Protein 5VJW (pdb70)

GO terms:
  GO:0004725 protein tyrosine phosphatase activity (F, EXP)
  GO:0004725 protein tyrosine phosphatase activity (F, IDA)
  GO:0035335 peptidyl-tyrosine dephosphorylation (P, IDA)
  GO:0005829 cytosol (C, IDA)

Organism: Arabidopsis thaliana (NCBI:txid3702)

Foldseek 3Di:
DFAKEKEWFAQAQVLLLVVLLVVQVPQVDDPVNVLQHEYEYFEHLHALYQASVNSLVVLLCCCVVRVNYHYAAAYALLLVLVLQLLVLADAAPVPDALQLLCVVVVVCCPQQQFADDPPSNRGHLSVRQLLGQGPDVACRGPRNRQSVCVNLPHGRSDPCVNVSQDPSSSVVSNRHAQKDKAQWGWAADPVGIDIAIEIRHAQADAEPDDPVVLVVCRRVVRSSHNRNCSRANEPRGQDHYDPAPPLRYQYEHEQHCDADDDRSDGYQHVPNSPPPTWTWMAMPHHRDIGTSPDDGHD

Sequence (298 aa):
KPRTVICVGDIHGYISKLNNLWLNLQSAIDPSDFSSALVIFLGDYCDRGPETRKVIDFLISLPEKHPDQTHVFLAGNHDFAFSGFLGLLPRPSDGSDLKDTWKEYSKSEETEGWYTGEGFEDMHLQGRRWAGKIKAAYKGSIYDAGSTFESYGVPHGSSDLMKAVPESHKKFLTNMVWVHEEDDVCIETEEGLKHCKLIAVHAGLEKGNNVEEQLKLLRAKDTSISKIQHLSGRKNVWDIPQELDDKHTVVVSGHHGKLHIDGMRLIIDEGGGFPDKPVAAIVLPSKKIIRDTDNLSS

Nearest PDB structures (foldseek):
  5vjw-assembly1_A  TM=1.003E+00  e=2.954E-70  Arabidopsis thaliana
  2z72-assembly1_A  TM=5.536E-01  e=5.247E-07  Shewanella sp.
  2zbm-assembly1_A  TM=5.414E-01  e=4.926E-07  Shewanella sp.
  1v73-assembly1_A  TM=5.210E-01  e=5.247E-07  Shewanella sp.
  3ilv-assembly1_A  TM=3.713E-01  e=4.438E+00  Cytophaga hutchinsonii ATCC 33406

Solvent-accessible surface area: 13332 Å² total; per-residue (Å²): 198,56,98,10,2,0,0,1,2,4,1,2,0,21,35,72,25,1,56,66,1,10,108,12,0,72,34,40,13,68,106,85,26,8,48,50,0,2,0,0,0,0,1,3,0,0,0,60,0,76,51,0,89,108,0,1,68,20,0,54,30,0,60,132,109,30,104,104,15,60,33,14,27,0,1,0,13,11,1,5,0,0,4,3,1,15,59,48,20,70,179,8,109,104,66,39,74,12,106,78,4,47,173,133,71,58,205,33,67,130,87,14,24,12,12,92,32,135,41,51,104,77,6,0,0,7,0,5,41,0,2,0,134,38,129,155,147,129,93,29,0,50,15,15,0,5,14,0,0,124,22,7,68,18,98,31,12,26,39,86,0,43,186,28,4,39,135,52,1,37,136,13,4,72,94,6,55,6,11,34,75,43,132,89,7,9,1,87,40,192,156,34,98,63,116,5,100,1,9,0,0,0,0,0,1,39,113,67,82,71,10,69,102,7,10,102,48,1,111,76,50,35,1,40,49,12,76,4,48,8,1,15,2,132,184,61,0,64,65,15,2,148,90,23,95,81,104,108,1,0,1,0,0,0,12,22,25,128,50,57,66,96,29,7,10,0,0,0,2,41,3,10,3,97,92,124,79,29,3,1,0,0,13,0,22,56,50,118,34,1,72,13,87,37,151,68,103,134

Structure (mmCIF, N/CA/C/O backbone):
data_5VJW
#
_entry.id   5VJW
#
_cell.length_a   102.660
_cell.length_b   102.660
_cell.length_c   60.210
_cell.angle_alpha   90.000
_cell.angle_beta   90.000
_cell.angle_gamma   120.000
#
_symmetry.space_group_name_H-M   'P 61'
#
loop_
_entity.id
_entity.type
_entity.pdbx_description
1 polymer 'Rhizobiales-like phosphatase 2'
2 non-polymer 'ZINC ION'
3 non-polymer TUNGSTATE(VI)ION
4 water water
#
loop_
_atom_site.group_PDB
_atom_site.id
_atom_site.type_symbol
_atom_site.label_atom_id
_atom_site.label_alt_id
_atom_site.label_comp_id
_atom_site.label_asym_id
_atom_site.label_entity_id
_atom_site.label_seq_id
_atom_site.pdbx_PDB_ins_code
_atom_site.Cartn_x
_atom_site.Cartn_y
_atom_site.Cartn_z
_atom_site.occupancy
_atom_site.B_iso_or_equiv
_atom_site.auth_seq_id
_atom_site.auth_comp_id
_atom_site.auth_asym_id
_atom_site.auth_atom_id
_atom_site.pdbx_PDB_model_num
ATOM 1 N N . LYS A 1 4 ? -36.371 81.333 22.410 1.00 47.38 4 LYS A N 1
ATOM 2 C CA . LYS A 1 4 ? -36.081 79.870 22.463 1.00 46.04 4 LYS A CA 1
ATOM 3 C C . LYS A 1 4 ? -34.965 79.501 21.473 1.00 38.76 4 LYS A C 1
ATOM 4 O O . LYS A 1 4 ? -35.037 79.889 20.300 1.00 38.21 4 LYS A O 1
ATOM 10 N N . PRO A 1 5 ? -33.929 78.763 21.943 1.00 32.37 5 PRO A N 1
ATOM 11 C CA . PRO A 1 5 ? -32.818 78.349 21.073 1.00 28.96 5 PRO A CA 1
ATOM 12 C C . PRO A 1 5 ? -33.270 77.434 19.938 1.00 25.77 5 PRO A C 1
ATOM 13 O O . PRO A 1 5 ? -34.180 76.624 20.128 1.00 25.20 5 PRO A O 1
ATOM 17 N N . ARG A 1 6 ? -32.638 77.581 18.775 1.00 22.38 6 ARG A N 1
ATOM 18 C CA . ARG A 1 6 ? -32.925 76.747 17.608 1.00 21.20 6 ARG A CA 1
ATOM 19 C C . ARG A 1 6 ? -32.550 75.291 17.874 1.00 19.42 6 ARG A C 1
ATOM 20 O O . ARG A 1 6 ? -31.494 75.006 18.436 1.00 19.65 6 ARG A O 1
ATOM 28 N N . THR A 1 7 ? -33.431 74.382 17.475 1.00 18.06 7 THR A N 1
ATOM 29 C CA . THR A 1 7 ? -33.161 72.950 17.549 1.00 17.69 7 THR A CA 1
ATOM 30 C C . THR A 1 7 ? -32.172 72.573 16.441 1.00 15.81 7 THR A C 1
ATOM 31 O O . THR A 1 7 ? -32.356 72.952 15.282 1.00 15.36 7 THR A O 1
ATOM 35 N N . VAL A 1 8 ? -31.116 71.852 16.814 1.00 14.23 8 VAL A N 1
ATOM 36 C CA . VAL A 1 8 ? -30.156 71.313 15.839 1.00 14.41 8 VAL A CA 1
ATOM 37 C C . VAL A 1 8 ? -30.200 69.785 15.898 1.00 13.93 8 VAL A C 1
ATOM 38 O O . VAL A 1 8 ? -30.002 69.193 16.962 1.00 14.48 8 VAL A O 1
ATOM 42 N N . ILE A 1 9 ? -30.478 69.165 14.753 1.00 14.01 9 ILE A N 1
ATOM 43 C CA . ILE A 1 9 ? -30.538 67.704 14.633 1.00 13.37 9 ILE A CA 1
ATOM 44 C C . ILE A 1 9 ? -29.345 67.234 13.802 1.00 12.54 9 ILE A C 1
ATOM 45 O O . ILE A 1 9 ? -29.170 67.674 12.667 1.00 14.02 9 ILE A O 1
ATOM 50 N N . CYS A 1 10 ? -28.525 66.355 14.377 1.00 12.84 10 CYS A N 1
ATOM 51 C CA . CYS A 1 10 ? -27.401 65.758 13.659 1.00 12.25 10 CYS A CA 1
ATOM 52 C C . CYS A 1 10 ? -27.649 64.260 13.491 1.00 11.70 10 CYS A C 1
ATOM 53 O O . CYS A 1 10 ? -27.752 63.525 14.477 1.00 12.17 10 CYS A O 1
ATOM 56 N N . VAL A 1 11 ? -27.745 63.832 12.235 1.00 11.78 11 VAL A N 1
ATOM 57 C CA . VAL A 1 11 ? -28.147 62.461 11.882 1.00 11.81 11 VAL A CA 1
ATOM 58 C C . VAL A 1 11 ? -26.938 61.678 11.387 1.00 11.69 11 VAL A C 1
ATOM 59 O O . VAL A 1 11 ? -26.257 62.111 10.457 1.00 11.66 11 VAL A O 1
ATOM 63 N N . GLY A 1 12 ? -26.699 60.519 12.008 1.00 11.75 12 GLY A N 1
ATOM 64 C CA . GLY A 1 12 ? -25.580 59.636 11.653 1.00 12.31 12 GLY A CA 1
ATOM 65 C C . GLY A 1 12 ? -25.745 58.855 10.361 1.00 11.90 12 GLY A C 1
ATOM 66 O O . GLY A 1 12 ? -26.785 58.951 9.696 1.00 11.89 12 GLY A O 1
ATOM 67 N N . ASP A 1 13 ? -24.712 58.073 10.025 1.00 11.29 13 ASP A N 1
ATOM 68 C CA . ASP A 1 13 ? -24.612 57.330 8.755 1.00 11.46 13 ASP A CA 1
ATOM 69 C C . ASP A 1 13 ? -25.873 56.515 8.452 1.00 12.09 13 ASP A C 1
ATOM 70 O O . ASP A 1 13 ? -26.364 55.780 9.314 1.00 12.67 13 ASP A O 1
ATOM 75 N N . ILE A 1 14 ? -26.385 56.665 7.232 1.00 11.35 14 ILE A N 1
ATOM 76 C CA . ILE A 1 14 ? -27.646 56.027 6.812 1.00 11.76 14 ILE A CA 1
ATOM 77 C C . ILE A 1 14 ? -27.390 54.748 6.005 1.00 11.61 14 ILE A C 1
ATOM 78 O O . ILE A 1 14 ? -28.093 53.743 6.190 1.00 11.47 14 ILE A O 1
ATOM 83 N N . HIS A 1 15 ? -26.400 54.800 5.110 1.00 11.42 15 HIS A N 1
ATOM 84 C CA . HIS A 1 15 ? -25.943 53.629 4.344 1.00 10.99 15 HIS A CA 1
ATOM 85 C C . HIS A 1 15 ? -27.076 52.838 3.677 1.00 11.64 15 HIS A C 1
ATOM 86 O O . HIS A 1 15 ? -27.185 51.629 3.866 1.00 10.74 15 HIS A O 1
ATOM 93 N N . GLY A 1 16 ? -27.937 53.534 2.941 1.00 11.15 16 GLY A N 1
ATOM 94 C CA . GLY A 1 16 ? -29.004 52.885 2.173 1.00 12.36 16 GLY A CA 1
ATOM 95 C C . GLY A 1 16 ? -30.139 52.240 2.956 1.00 13.00 16 GLY A C 1
ATOM 96 O O . GLY A 1 16 ? -30.967 51.538 2.372 1.00 13.82 16 GLY A O 1
ATOM 97 N N . TYR A 1 17 ? -30.197 52.468 4.267 1.00 13.42 17 TYR A N 1
ATOM 98 C CA . TYR A 1 17 ? -31.280 51.899 5.076 1.00 13.39 17 TYR A CA 1
ATOM 99 C C . TYR A 1 17 ? -32.456 52.860 5.141 1.00 13.53 17 TYR A C 1
ATOM 100 O O . TYR A 1 17 ? -32.602 53.617 6.108 1.00 12.63 17 TYR A O 1
ATOM 109 N N . ILE A 1 18 ? -33.285 52.825 4.095 1.00 13.24 18 ILE A N 1
ATOM 110 C CA . ILE A 1 18 ? -34.466 53.700 3.987 1.00 13.90 18 ILE A CA 1
ATOM 111 C C . ILE A 1 18 ? -35.440 53.577 5.169 1.00 14.27 18 ILE A C 1
ATOM 112 O O . ILE A 1 18 ? -35.947 54.592 5.651 1.00 14.39 18 ILE A O 1
ATOM 117 N N . SER A 1 19 ? -35.672 52.346 5.635 1.00 15.27 19 SER A N 1
ATOM 118 C CA . SER A 1 19 ? -36.596 52.092 6.744 1.00 16.86 19 SER A CA 1
ATOM 119 C C . SER A 1 19 ? -36.083 52.710 8.048 1.00 15.69 19 SER A C 1
ATOM 120 O O . SER A 1 19 ? -36.864 53.276 8.814 1.00 14.51 19 SER A O 1
ATOM 123 N N . LYS A 1 20 ? -34.770 52.620 8.269 1.00 14.12 20 LYS A N 1
ATOM 124 C CA . LYS A 1 20 ? -34.116 53.256 9.418 1.00 14.15 20 LYS A CA 1
ATOM 125 C C . LYS A 1 20 ? -34.224 54.781 9.341 1.00 14.62 20 LYS A C 1
ATOM 126 O O . LYS A 1 20 ? -34.605 55.426 10.323 1.00 13.39 20 LYS A O 1
ATOM 132 N N . LEU A 1 21 ? -33.920 55.344 8.169 1.00 14.03 21 LEU A N 1
ATOM 133 C CA . LEU A 1 21 ? -34.045 56.784 7.939 1.00 13.44 21 LEU A CA 1
ATOM 134 C C . LEU A 1 21 ? -35.476 57.277 8.179 1.00 13.89 21 LEU A C 1
ATOM 135 O O . LEU A 1 21 ? -35.683 58.236 8.931 1.00 12.32 21 LEU A O 1
ATOM 140 N N . ASN A 1 22 ? -36.443 56.597 7.561 1.00 13.94 22 ASN A N 1
ATOM 141 C CA . ASN A 1 22 ? -37.854 56.973 7.669 1.00 16.52 22 ASN A CA 1
ATOM 142 C C . ASN A 1 22 ? -38.330 56.905 9.123 1.00 15.12 22 ASN A C 1
ATOM 143 O O . ASN A 1 22 ? -38.936 57.855 9.609 1.00 14.81 22 ASN A O 1
ATOM 148 N N . ASN A 1 23 ? -38.024 55.802 9.812 1.00 14.56 23 ASN A N 1
ATOM 149 C CA . ASN A 1 23 ? -38.441 55.621 11.209 1.0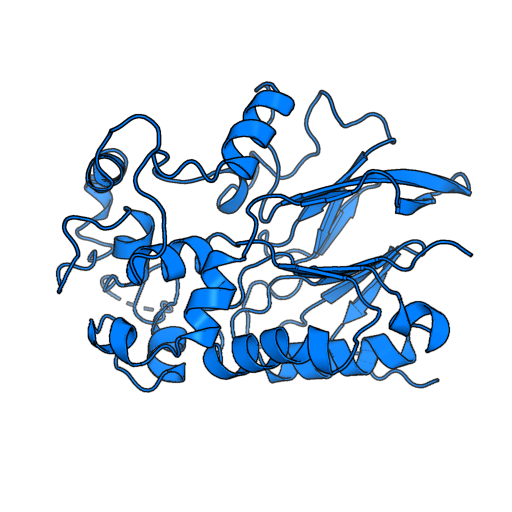0 15.14 23 ASN A CA 1
ATOM 150 C C . ASN A 1 23 ? -37.781 56.602 12.174 1.00 14.49 23 ASN A C 1
ATOM 151 O O . ASN A 1 23 ? -38.432 57.074 13.109 1.00 14.21 23 ASN A O 1
ATOM 156 N N . LEU A 1 24 ? -36.512 56.930 11.926 1.00 13.03 24 LEU A N 1
ATOM 157 C CA . LEU A 1 24 ? -35.828 57.978 12.692 1.00 13.20 24 LEU A CA 1
ATOM 158 C C . LEU A 1 24 ? -36.510 59.336 12.505 1.00 13.06 24 LEU A C 1
ATOM 159 O O . LEU A 1 24 ? -36.789 60.031 13.490 1.00 13.14 24 LEU A O 1
ATOM 164 N N . TRP A 1 25 ? -36.798 59.689 11.251 1.00 12.93 25 TRP A N 1
ATOM 165 C CA . TRP A 1 25 ? -37.474 60.953 10.926 1.00 13.37 25 TRP A CA 1
ATOM 166 C C . TRP A 1 25 ? -38.859 61.031 11.576 1.00 14.41 25 TRP A C 1
ATOM 167 O O . TRP A 1 25 ? -39.253 62.085 12.082 1.00 14.08 25 TRP A O 1
ATOM 178 N N . LEU A 1 26 ? -39.570 59.901 11.581 1.00 14.47 26 LEU A N 1
ATOM 179 C CA . LEU A 1 26 ? -40.870 59.789 12.249 1.00 14.58 26 LEU A CA 1
ATOM 180 C C . LEU A 1 26 ? -40.761 59.971 13.767 1.00 14.17 26 LEU A C 1
ATOM 181 O O . LEU A 1 26 ? -41.540 60.725 14.347 1.00 14.53 26 LEU A O 1
ATOM 186 N N . ASN A 1 27 ? -39.786 59.305 14.391 1.00 13.97 27 ASN A N 1
ATOM 187 C CA . ASN A 1 27 ? -39.553 59.424 15.840 1.00 14.89 27 ASN A CA 1
ATOM 188 C C . ASN A 1 27 ? -39.145 60.826 16.280 1.00 15.59 27 ASN A C 1
ATOM 189 O O . ASN A 1 27 ? -39.601 61.307 17.324 1.00 15.32 27 ASN A O 1
ATOM 194 N N . LEU A 1 28 ? -38.302 61.480 15.476 1.00 15.86 28 LEU A N 1
ATOM 195 C CA . LEU A 1 28 ? -37.849 62.854 15.747 1.00 16.74 28 LEU A CA 1
ATOM 196 C C . LEU A 1 28 ? -39.011 63.843 15.901 1.00 19.05 28 LEU A C 1
ATOM 197 O O . LEU A 1 28 ? -38.940 64.782 16.696 1.00 17.53 28 LEU A O 1
ATOM 202 N N . GLN A 1 29 ? -40.087 63.593 15.157 1.00 19.61 29 GLN A N 1
ATOM 203 C CA . GLN A 1 29 ? -41.289 64.427 15.182 1.00 21.24 29 GLN A CA 1
ATOM 204 C C . GLN A 1 29 ? -42.199 64.221 16.402 1.00 23.31 29 GLN A C 1
ATOM 205 O O . GLN A 1 29 ? -43.145 64.984 16.604 1.00 25.60 29 GLN A O 1
ATOM 211 N N . SER A 1 30 ? -41.912 63.197 17.204 1.00 22.19 30 SER A N 1
ATOM 212 C CA . SER A 1 30 ? -42.549 63.026 18.512 1.00 23.46 30 SER A CA 1
ATOM 213 C C . SER A 1 30 ? -41.635 63.451 19.667 1.00 24.19 30 SER A C 1
ATOM 214 O O . SER A 1 30 ? -42.116 63.775 20.754 1.00 26.95 30 SER A O 1
ATOM 217 N N . ALA A 1 31 ? -40.326 63.442 19.421 1.00 22.52 31 ALA A N 1
ATOM 218 C CA . ALA A 1 31 ? -39.326 63.874 20.404 1.00 22.99 31 ALA A CA 1
ATOM 219 C C . ALA A 1 31 ? -39.221 65.394 20.509 1.00 22.78 31 ALA A C 1
ATOM 220 O O . ALA A 1 31 ? -38.803 65.926 21.542 1.00 24.10 31 ALA A O 1
ATOM 222 N N . ILE A 1 32 ? -39.590 66.076 19.426 1.00 22.05 32 ILE A N 1
ATOM 223 C CA . ILE A 1 32 ? -39.419 67.523 19.278 1.00 22.80 32 ILE A CA 1
ATOM 224 C C . ILE A 1 32 ? -40.793 68.108 18.966 1.00 24.23 32 ILE A C 1
ATOM 225 O O . ILE A 1 32 ? -41.484 67.606 18.079 1.00 23.62 32 ILE A O 1
ATOM 230 N N . ASP A 1 33 ? -41.196 69.156 19.687 1.00 27.59 33 ASP A N 1
ATOM 231 C CA . ASP A 1 33 ? -42.499 69.784 19.421 1.00 29.94 33 ASP A CA 1
ATOM 232 C C . ASP A 1 33 ? -42.532 70.449 18.027 1.00 27.59 33 ASP A C 1
ATOM 233 O O . ASP A 1 33 ? -41.492 70.948 17.566 1.00 23.92 33 ASP A O 1
ATOM 238 N N . PRO A 1 34 ? -43.706 70.420 17.342 1.00 26.62 34 PRO A N 1
ATOM 239 C CA . PRO A 1 34 ? -43.823 70.841 15.932 1.00 25.83 34 PRO A CA 1
ATOM 240 C C . PRO A 1 34 ? -43.208 72.195 15.579 1.00 25.55 34 PRO A C 1
ATOM 241 O O . PRO A 1 34 ? -42.609 72.321 14.510 1.00 23.96 34 PRO A O 1
ATOM 245 N N . SER A 1 35 ? -43.354 73.177 16.471 1.00 26.25 35 SER A N 1
ATOM 246 C CA . SER A 1 35 ? -42.788 74.519 16.295 1.00 29.54 35 SER A CA 1
ATOM 247 C C . SER A 1 35 ? -41.258 74.489 16.214 1.00 27.93 35 SER A C 1
ATOM 248 O O . SER A 1 35 ? -40.665 75.128 15.337 1.00 30.64 35 SER A O 1
ATOM 251 N N . ASP A 1 36 ? -40.637 73.737 17.121 1.00 24.88 36 ASP A N 1
ATOM 252 C CA . ASP A 1 36 ? -39.185 73.576 17.148 1.00 25.10 36 ASP A CA 1
ATOM 253 C C . ASP A 1 36 ? -38.688 72.762 15.952 1.00 23.26 36 ASP A C 1
ATOM 254 O O . ASP A 1 36 ? -37.665 73.102 15.355 1.00 21.06 36 ASP A O 1
ATOM 259 N N . PHE A 1 37 ? -39.422 71.704 15.601 1.00 21.22 37 PHE A N 1
ATOM 260 C CA . PHE A 1 37 ? -39.066 70.853 14.463 1.00 20.35 37 PHE A CA 1
ATOM 261 C C . PHE A 1 37 ? -39.146 71.593 13.128 1.00 20.65 37 PHE A C 1
ATOM 262 O O . PHE A 1 37 ? -38.268 71.423 12.277 1.00 18.69 37 PHE A O 1
ATOM 270 N N . SER A 1 38 ? -40.189 72.412 12.964 1.00 20.88 38 SER A N 1
ATOM 271 C CA . SER A 1 38 ? -40.441 73.150 11.721 1.00 22.18 38 SER A CA 1
ATOM 272 C C . SER A 1 38 ? -39.275 74.037 11.289 1.00 19.63 38 SER A C 1
ATOM 273 O O . SER A 1 38 ? -39.017 74.170 10.099 1.00 19.78 38 SER A O 1
ATOM 276 N N . SER A 1 39 ? -38.573 74.626 12.258 1.00 19.96 39 SER A N 1
ATOM 277 C CA . SER A 1 39 ? -37.500 75.582 11.975 1.00 19.75 39 SER A CA 1
ATOM 278 C C . SER A 1 39 ? -36.096 75.052 12.302 1.00 18.30 39 SER A C 1
ATOM 279 O O . SER A 1 39 ? -35.129 75.820 12.325 1.00 19.00 39 SER A O 1
ATOM 282 N N . ALA A 1 40 ? -35.992 73.743 12.527 1.00 16.57 40 ALA A N 1
ATOM 283 C CA . ALA A 1 40 ? -34.737 73.109 12.940 1.00 15.68 40 ALA A CA 1
ATOM 284 C C . ALA A 1 40 ? -33.631 73.176 11.880 1.00 14.27 40 ALA A C 1
ATOM 285 O O . ALA A 1 40 ? -33.905 73.196 10.676 1.00 14.17 40 ALA A O 1
ATOM 287 N N . LEU A 1 41 ? -32.388 73.242 12.350 1.00 14.11 41 LEU A N 1
ATOM 288 C CA . LEU A 1 41 ? -31.216 73.016 11.506 1.00 13.48 41 LEU A CA 1
ATOM 289 C C . LEU A 1 41 ? -30.934 71.525 11.543 1.00 12.81 41 LEU A C 1
ATOM 290 O O . LEU A 1 41 ? -30.720 70.960 12.619 1.00 14.32 41 LEU A O 1
ATOM 295 N N . VAL A 1 42 ? -30.951 70.893 10.372 1.00 12.90 42 VAL A N 1
ATOM 296 C CA . VAL A 1 42 ? -30.794 69.440 10.269 1.00 13.39 42 VAL A CA 1
ATOM 297 C C . VAL A 1 42 ? -29.512 69.144 9.490 1.00 12.78 42 VAL A C 1
ATOM 298 O O . VAL A 1 42 ? -29.392 69.500 8.312 1.00 12.35 42 VAL A O 1
ATOM 302 N N . ILE A 1 43 ? -28.554 68.520 10.171 1.00 11.95 43 ILE A N 1
ATOM 303 C CA . ILE A 1 43 ? -27.253 68.194 9.581 1.00 11.56 43 ILE A CA 1
ATOM 304 C C . ILE A 1 43 ? -27.125 66.682 9.440 1.00 11.36 43 ILE A C 1
ATOM 305 O O . ILE A 1 43 ? -27.013 65.964 10.440 1.00 12.46 43 ILE A O 1
ATOM 310 N N . PHE A 1 44 ? -27.139 66.213 8.196 1.00 10.77 44 PHE A N 1
ATOM 311 C CA . PHE A 1 44 ? -26.846 64.815 7.897 1.00 11.41 44 PHE A CA 1
ATOM 312 C C . PHE A 1 44 ? -25.340 64.657 7.794 1.00 10.71 44 PHE A C 1
ATOM 313 O O . PHE A 1 44 ? -24.674 65.435 7.112 1.00 11.54 44 PHE A O 1
ATOM 321 N N . LEU A 1 45 ? -24.812 63.664 8.507 1.00 10.38 45 LEU A N 1
ATOM 322 C CA . LEU A 1 45 ? -23.370 63.549 8.718 1.00 10.31 45 LEU A CA 1
ATOM 323 C C . LEU A 1 45 ? -22.626 62.716 7.669 1.00 10.13 45 LEU A C 1
ATOM 324 O O . LEU A 1 45 ? -21.426 62.478 7.810 1.00 11.92 45 LEU A O 1
ATOM 329 N N . GLY A 1 46 ? -23.333 62.304 6.616 1.00 10.43 46 GLY A N 1
ATOM 330 C CA . GLY A 1 46 ? -22.716 61.608 5.487 1.00 10.68 46 GLY A CA 1
ATOM 331 C C . GLY A 1 46 ? -22.925 60.108 5.488 1.00 10.90 46 GLY A C 1
ATOM 332 O O . GLY A 1 46 ? -23.531 59.554 6.420 1.00 11.82 46 GLY A O 1
ATOM 333 N N . ASP A 1 47 ? -22.396 59.465 4.442 1.00 10.07 47 ASP A N 1
ATOM 334 C CA . ASP A 1 47 ? -22.517 58.021 4.184 1.00 10.38 47 ASP A CA 1
ATOM 335 C C . ASP A 1 47 ? -23.978 57.606 3.969 1.00 11.20 47 ASP A C 1
ATOM 336 O O . ASP A 1 47 ? -24.568 56.867 4.771 1.00 11.33 47 ASP A O 1
ATOM 341 N N . TYR A 1 48 ? -24.543 58.105 2.873 1.00 10.97 48 TYR A N 1
ATOM 342 C CA . TYR A 1 48 ? -25.935 57.830 2.497 1.00 11.08 48 TYR A CA 1
ATOM 343 C C . TYR A 1 48 ? -26.063 56.551 1.692 1.00 11.26 48 TYR A C 1
ATOM 344 O O . TYR A 1 48 ? -27.146 55.957 1.632 1.00 11.56 48 TYR A O 1
ATOM 353 N N . CYS A 1 49 ? -24.951 56.144 1.081 1.00 11.60 49 CYS A N 1
ATOM 354 C CA . CYS A 1 49 ? -24.917 55.015 0.154 1.00 11.83 49 CYS A CA 1
ATOM 355 C C . CYS A 1 49 ? -24.150 53.819 0.721 1.00 12.17 49 CYS A C 1
ATOM 356 O O . CYS A 1 49 ? -23.468 53.939 1.743 1.00 11.68 49 CYS A O 1
ATOM 359 N N . ASP A 1 50 ? -24.278 52.675 0.038 1.00 11.74 50 ASP A N 1
ATOM 360 C CA . ASP A 1 50 ? -23.508 51.438 0.291 1.00 12.11 50 ASP A CA 1
ATOM 361 C C . ASP A 1 50 ? -23.973 50.646 1.510 1.00 13.20 50 ASP A C 1
ATOM 362 O O . ASP A 1 50 ? -24.564 51.203 2.438 1.00 12.03 50 ASP A O 1
ATOM 367 N N . ARG A 1 51 ? -23.679 49.346 1.481 1.00 13.15 51 ARG A N 1
ATOM 368 C CA . ARG A 1 51 ? -23.921 48.391 2.576 1.00 14.71 51 ARG A CA 1
ATOM 369 C C . ARG A 1 51 ? -25.400 48.028 2.698 1.00 15.40 51 ARG A C 1
ATOM 370 O O . ARG A 1 51 ? -25.755 46.860 2.519 1.00 16.12 51 ARG A O 1
ATOM 378 N N . GLY A 1 52 ? -26.245 49.021 2.985 1.00 14.75 52 GLY A N 1
ATOM 379 C CA . GLY A 1 52 ? -27.700 48.838 3.015 1.00 15.12 52 GLY A CA 1
ATOM 380 C C . GLY A 1 52 ? -28.326 48.765 1.633 1.00 14.90 52 GLY A C 1
ATOM 381 O O . GLY A 1 52 ? -27.685 49.131 0.653 1.00 16.75 52 GLY A O 1
ATOM 382 N N . PRO A 1 53 ? -29.595 48.315 1.549 1.00 15.98 53 PRO A N 1
ATOM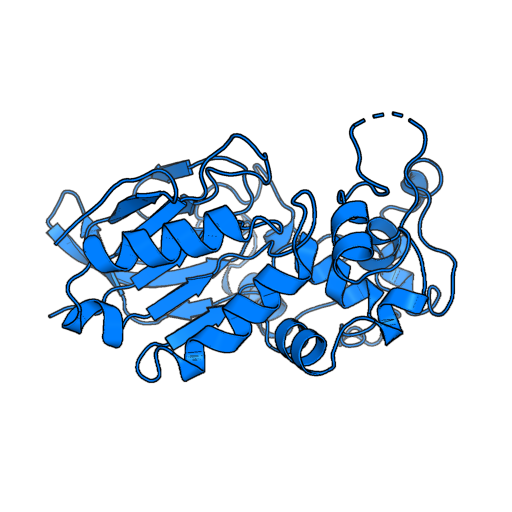 383 C CA . PRO A 1 53 ? -30.176 47.914 0.259 1.00 15.78 53 PRO A CA 1
ATOM 384 C C . PRO A 1 53 ? -30.819 49.001 -0.611 1.00 14.84 53 PRO A C 1
ATOM 385 O O . PRO A 1 53 ? -31.088 48.743 -1.787 1.00 15.16 53 PRO A O 1
ATOM 389 N N . GLU A 1 54 ? -31.092 50.180 -0.054 1.00 14.94 54 GLU A N 1
ATOM 390 C CA . GLU A 1 54 ? -31.947 51.146 -0.751 1.00 14.22 54 GLU A CA 1
ATOM 391 C C . GLU A 1 54 ? -31.389 52.572 -0.844 1.00 14.41 54 GLU A C 1
ATOM 392 O O . GLU A 1 54 ? -32.064 53.536 -0.463 1.00 13.53 54 GLU A O 1
ATOM 398 N N . THR A 1 55 ? -30.174 52.703 -1.378 1.00 13.77 55 THR A N 1
ATOM 399 C CA . THR A 1 55 ? -29.548 54.018 -1.588 1.00 12.97 55 THR A CA 1
ATOM 400 C C . THR A 1 55 ? -30.414 54.981 -2.412 1.00 12.77 55 THR A C 1
ATOM 401 O O . THR A 1 55 ? -30.600 56.136 -2.013 1.00 11.87 55 THR A O 1
ATOM 405 N N . ARG A 1 56 ? -30.954 54.498 -3.534 1.00 12.64 56 ARG A N 1
ATOM 406 C CA . ARG A 1 56 ? -31.824 55.319 -4.388 1.00 13.71 56 ARG A CA 1
ATOM 407 C C . ARG A 1 56 ? -32.978 55.945 -3.588 1.00 13.20 56 ARG A C 1
ATOM 408 O O . ARG A 1 56 ? -33.230 57.146 -3.701 1.00 12.92 56 ARG A O 1
ATOM 416 N N . LYS A 1 57 ? -33.650 55.128 -2.773 1.00 13.20 57 LYS A N 1
ATOM 417 C CA . LYS A 1 57 ? -34.764 55.587 -1.930 1.00 12.96 57 LYS A CA 1
ATOM 418 C C . LYS A 1 57 ? -34.316 56.571 -0.852 1.00 12.93 57 LYS A C 1
ATOM 419 O O . LYS A 1 57 ? -35.032 57.537 -0.556 1.00 12.10 57 LYS A O 1
ATOM 425 N N . VAL A 1 58 ? -33.139 56.322 -0.276 1.00 11.93 58 VAL A N 1
ATOM 426 C CA . VAL A 1 58 ? -32.536 57.227 0.714 1.00 11.75 58 VAL A CA 1
ATOM 427 C C . VAL A 1 58 ? -32.328 58.622 0.117 1.00 11.90 58 VAL A C 1
ATOM 428 O O . VAL A 1 58 ? -32.771 59.616 0.699 1.00 12.65 58 VAL A O 1
ATOM 432 N N . ILE A 1 59 ? -31.686 58.685 -1.050 1.00 12.21 59 ILE A N 1
ATOM 433 C CA . ILE A 1 59 ? -31.427 59.965 -1.719 1.00 13.89 59 ILE A CA 1
ATOM 434 C C . ILE A 1 59 ? -32.739 60.649 -2.141 1.00 13.52 59 ILE A C 1
ATOM 435 O O . ILE A 1 59 ? -32.898 61.858 -1.929 1.00 15.31 59 ILE A O 1
ATOM 440 N N . ASP A 1 60 ? -33.692 59.874 -2.666 1.00 13.99 60 ASP A N 1
ATOM 441 C CA . ASP A 1 60 ? -35.053 60.386 -2.912 1.00 15.39 60 ASP A CA 1
ATOM 442 C C . ASP A 1 60 ? -35.656 61.052 -1.666 1.00 14.97 60 ASP A C 1
ATOM 443 O O . ASP A 1 60 ? -36.162 62.173 -1.747 1.00 14.23 60 ASP A O 1
ATOM 448 N N . PHE A 1 61 ? -35.564 60.368 -0.523 1.00 15.22 61 PHE A N 1
ATOM 449 C CA . PHE A 1 61 ? -36.071 60.882 0.756 1.00 14.90 61 PHE A CA 1
ATOM 450 C C . PHE A 1 61 ? -35.389 62.192 1.171 1.00 14.61 61 PHE A C 1
ATOM 451 O O . PHE A 1 61 ? -36.058 63.137 1.595 1.00 13.46 61 PHE A O 1
ATOM 459 N N . LEU A 1 62 ? -34.066 62.236 1.045 1.00 14.16 62 LEU A N 1
ATOM 460 C CA . LEU A 1 62 ? -33.287 63.419 1.423 1.00 13.61 62 LEU A CA 1
ATOM 461 C C . LEU A 1 62 ? -33.607 64.610 0.515 1.00 13.76 62 LEU A C 1
ATOM 462 O O . LEU A 1 62 ? -33.749 65.735 0.997 1.00 12.88 62 LEU A O 1
ATOM 467 N N . ILE A 1 63 ? -33.775 64.339 -0.782 1.00 13.94 63 ILE A N 1
ATOM 468 C CA . ILE A 1 63 ? -34.204 65.354 -1.765 1.00 15.75 63 ILE A CA 1
ATOM 469 C C . ILE A 1 63 ? -35.588 65.946 -1.418 1.00 17.49 63 ILE A C 1
ATOM 470 O O . ILE A 1 63 ? -35.833 67.137 -1.650 1.00 17.89 63 ILE A O 1
ATOM 475 N N . SER A 1 64 ? -36.461 65.120 -0.836 1.00 16.50 64 SER A N 1
ATOM 476 C CA . SER A 1 64 ? -37.840 65.513 -0.520 1.00 17.09 64 SER A CA 1
ATOM 477 C C . SER A 1 64 ? -37.970 66.462 0.674 1.00 17.73 64 SER A C 1
ATOM 478 O O . SER A 1 64 ? -38.983 67.164 0.797 1.00 17.17 64 SER A O 1
ATOM 481 N N . LEU A 1 65 ? -36.958 66.475 1.546 1.00 16.98 65 LEU A N 1
ATOM 482 C CA . LEU A 1 65 ? -37.036 67.199 2.827 1.00 17.50 65 LEU A CA 1
ATOM 483 C C . LEU A 1 65 ? -37.214 68.723 2.744 1.00 19.07 65 LEU A C 1
ATOM 484 O O . LEU A 1 65 ? -38.002 69.264 3.527 1.00 20.06 65 LEU A O 1
ATOM 489 N N . PRO A 1 66 ? -36.500 69.421 1.816 1.00 21.64 66 PRO A N 1
ATOM 490 C CA . PRO A 1 66 ? -36.767 70.865 1.659 1.00 24.08 66 PRO A CA 1
ATOM 491 C C . PRO A 1 66 ? -38.220 71.212 1.311 1.00 25.72 66 PRO A C 1
ATOM 492 O O . PRO A 1 66 ? -38.730 72.223 1.792 1.00 27.80 66 PRO A O 1
ATOM 496 N N . GLU A 1 67 ? -38.870 70.372 0.501 1.00 26.43 67 GLU A N 1
ATOM 497 C CA . GLU A 1 67 ? -40.284 70.538 0.141 1.00 28.50 67 GLU A CA 1
ATOM 498 C C . GLU A 1 67 ? -41.224 70.237 1.313 1.00 27.06 67 GLU A C 1
ATOM 499 O O . GLU A 1 67 ? -42.159 71.001 1.572 1.00 26.84 67 GLU A O 1
ATOM 505 N N . LYS A 1 68 ? -40.968 69.128 2.011 1.00 23.00 68 LYS A N 1
ATOM 506 C CA . LYS A 1 68 ? -41.784 68.696 3.153 1.00 20.95 68 LYS A CA 1
ATOM 507 C C . LYS A 1 68 ? -41.676 69.651 4.337 1.00 20.17 68 LYS A C 1
ATOM 508 O O . LYS A 1 68 ? -42.661 69.889 5.046 1.00 18.95 68 LYS A O 1
ATOM 514 N N . HIS A 1 69 ? -40.473 70.180 4.551 1.00 19.17 69 HIS A N 1
ATOM 515 C CA . HIS A 1 69 ? -40.192 71.035 5.699 1.00 18.63 69 HIS A CA 1
ATOM 516 C C . HIS A 1 69 ? -39.492 72.320 5.242 1.00 20.48 69 HIS A C 1
ATOM 517 O O . HIS A 1 69 ? -38.278 72.463 5.416 1.00 20.93 69 HIS A O 1
ATOM 524 N N . PRO A 1 70 ? -40.265 73.270 4.662 1.00 21.16 70 PRO A N 1
ATOM 525 C CA . PRO A 1 70 ? -39.693 74.446 3.985 1.00 22.60 70 PRO A CA 1
ATOM 526 C C . PRO A 1 70 ? -38.959 75.432 4.894 1.00 22.36 70 PRO A C 1
ATOM 527 O O . PRO A 1 70 ? -38.178 76.248 4.397 1.00 26.05 70 PRO A O 1
ATOM 531 N N . ASP A 1 71 ? -39.198 75.350 6.203 1.00 21.18 71 ASP A N 1
ATOM 532 C CA . ASP A 1 71 ? -38.594 76.277 7.162 1.00 21.25 71 ASP A CA 1
ATOM 533 C C . ASP A 1 71 ? -37.377 75.699 7.896 1.00 20.03 71 ASP A C 1
ATOM 534 O O . ASP A 1 71 ? -36.732 76.392 8.688 1.00 19.47 71 ASP A O 1
ATOM 539 N N . GLN A 1 72 ? -37.075 74.427 7.630 1.00 17.71 72 GLN A N 1
ATOM 540 C CA . GLN A 1 72 ? -35.842 73.801 8.109 1.00 17.18 72 GLN A CA 1
ATOM 541 C C . GLN A 1 72 ? -34.660 74.219 7.237 1.00 17.39 72 GLN A C 1
ATOM 542 O O . GLN A 1 72 ? -34.839 74.572 6.067 1.00 17.62 72 GLN A O 1
ATOM 548 N N . THR A 1 73 ? -33.462 74.197 7.818 1.00 16.74 73 THR A N 1
ATOM 549 C CA . THR A 1 73 ? -32.223 74.290 7.047 1.00 16.45 73 THR A CA 1
ATOM 550 C C . THR A 1 73 ? -31.645 72.878 6.980 1.00 17.35 73 THR A C 1
ATOM 551 O O . THR A 1 73 ? -31.474 72.227 8.017 1.00 17.64 73 THR A O 1
ATOM 555 N N . HIS A 1 74 ? -31.374 72.409 5.762 1.00 15.83 74 HIS A N 1
ATOM 556 C CA . HIS A 1 74 ? -30.808 71.078 5.554 1.00 15.50 74 HIS A CA 1
ATOM 557 C C . HIS A 1 74 ? -29.378 71.170 5.061 1.00 14.80 74 HIS A C 1
ATOM 558 O O . HIS A 1 74 ? -29.083 71.859 4.079 1.00 15.54 74 HIS A O 1
ATOM 565 N N . VAL A 1 75 ? -28.495 70.472 5.766 1.00 12.69 75 VAL A N 1
ATOM 566 C CA . VAL A 1 75 ? -27.085 70.390 5.409 1.00 12.66 75 VAL A CA 1
ATOM 567 C C . VAL A 1 75 ? -26.774 68.915 5.170 1.00 12.02 75 VAL A C 1
ATOM 568 O O . VAL A 1 75 ? -27.109 68.065 6.004 1.00 12.62 75 VAL A O 1
ATOM 572 N N . PHE A 1 76 ? -26.153 68.622 4.030 1.00 12.07 76 PHE A N 1
ATOM 573 C CA . PHE A 1 76 ? -25.743 67.255 3.702 1.00 12.25 76 PHE A CA 1
ATOM 574 C C . PHE A 1 76 ? -24.226 67.158 3.598 1.00 12.51 76 PHE A C 1
ATOM 575 O O . PHE A 1 76 ? -23.630 67.618 2.623 1.00 12.78 76 PHE A O 1
ATOM 583 N N . LEU A 1 77 ? -23.598 66.580 4.622 1.00 12.28 77 LEU A N 1
ATOM 584 C CA . LEU A 1 77 ? -22.167 66.315 4.556 1.00 11.50 77 LEU A CA 1
ATOM 585 C C . LEU A 1 77 ? -21.877 65.205 3.567 1.00 11.61 77 LEU A C 1
ATOM 586 O O . LEU A 1 77 ? -22.670 64.275 3.416 1.00 12.35 77 LEU A O 1
ATOM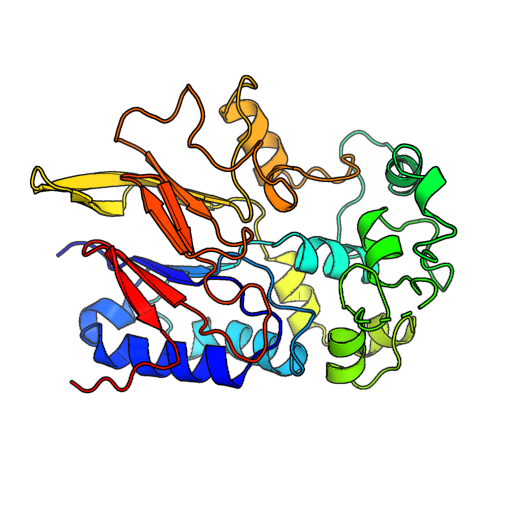 591 N N . ALA A 1 78 ? -20.744 65.320 2.881 1.00 12.08 78 ALA A N 1
ATOM 592 C CA . ALA A 1 78 ? -20.208 64.202 2.126 1.00 11.39 78 ALA A CA 1
ATOM 593 C C . ALA A 1 78 ? -19.508 63.274 3.108 1.00 11.52 78 ALA A C 1
ATOM 594 O O . ALA A 1 78 ? -18.633 63.702 3.865 1.00 11.81 78 ALA A O 1
ATOM 596 N N . GLY A 1 79 ? -19.921 62.011 3.117 1.00 10.90 79 GLY A N 1
ATOM 597 C CA . GLY A 1 79 ? -19.153 60.970 3.794 1.00 11.53 79 GLY A CA 1
ATOM 598 C C . GLY A 1 79 ? -18.093 60.456 2.840 1.00 12.14 79 GLY A C 1
ATOM 599 O O . GLY A 1 79 ? -18.093 60.811 1.652 1.00 12.46 79 GLY A O 1
ATOM 600 N N . ASN A 1 80 ? -17.187 59.620 3.346 1.00 12.05 80 ASN A N 1
ATOM 601 C CA . ASN A 1 80 ? -16.192 58.981 2.481 1.00 11.97 80 ASN A CA 1
ATOM 602 C C . ASN A 1 80 ? -16.847 58.100 1.412 1.00 10.88 80 ASN A C 1
ATOM 603 O O . ASN A 1 80 ? -16.373 58.055 0.276 1.00 10.78 80 ASN A O 1
ATOM 608 N N . HIS A 1 81 ? -17.948 57.431 1.763 1.00 10.46 81 HIS A N 1
ATOM 609 C CA . HIS A 1 81 ? -18.693 56.618 0.787 1.00 10.23 81 HIS A CA 1
ATOM 610 C C . HIS A 1 81 ? -19.300 57.456 -0.334 1.00 11.05 81 HIS A C 1
ATOM 611 O O . HIS A 1 81 ? -19.205 57.089 -1.510 1.00 10.49 81 HIS A O 1
ATOM 618 N N . ASP A 1 82 ? -19.879 58.599 0.033 1.00 10.85 82 ASP A N 1
ATOM 619 C CA . ASP A 1 82 ? -20.532 59.485 -0.939 1.00 11.85 82 ASP A CA 1
ATOM 620 C C . ASP A 1 82 ? -19.525 60.213 -1.823 1.00 11.75 82 ASP A C 1
ATOM 621 O O . ASP A 1 82 ? -19.806 60.468 -2.996 1.00 11.81 82 ASP A O 1
ATOM 626 N N . PHE A 1 83 ? -18.373 60.565 -1.247 1.00 11.86 83 PHE A N 1
ATOM 627 C CA . PHE A 1 83 ? -17.248 61.117 -2.010 1.00 12.00 83 PHE A CA 1
ATOM 628 C C . PHE A 1 83 ? -16.816 60.139 -3.109 1.00 11.82 83 PHE A C 1
ATOM 629 O O . PHE A 1 83 ? -16.625 60.535 -4.263 1.00 11.99 83 PHE A O 1
ATOM 637 N N . ALA A 1 84 ? -16.682 58.867 -2.732 1.00 11.09 84 ALA A N 1
ATOM 638 C CA . ALA A 1 84 ? -16.264 57.802 -3.642 1.00 12.21 84 ALA A CA 1
ATOM 639 C C . ALA A 1 84 ? -17.311 57.527 -4.736 1.00 12.43 84 ALA A C 1
ATOM 640 O O . ALA A 1 84 ? -16.953 57.334 -5.899 1.00 13.68 84 ALA A O 1
ATOM 642 N N . PHE A 1 85 ? -18.590 57.523 -4.351 1.00 12.70 85 PHE A N 1
ATOM 643 C CA . PHE A 1 85 ? -19.741 57.456 -5.275 1.00 13.63 85 PHE A CA 1
ATOM 644 C C . PHE A 1 85 ? -19.710 58.622 -6.285 1.00 14.20 85 PHE A C 1
ATOM 645 O O . PHE A 1 85 ? -19.784 58.402 -7.505 1.00 12.93 85 PHE A O 1
ATOM 653 N N . SER A 1 86 ? -19.567 59.847 -5.776 1.00 15.84 86 SER A N 1
ATOM 654 C CA . SER A 1 86 ? -19.436 61.048 -6.617 1.00 15.83 86 SER A CA 1
ATOM 655 C C . SER A 1 86 ? -18.248 60.947 -7.579 1.00 15.39 86 SER A C 1
ATOM 656 O O . SER A 1 86 ? -18.360 61.332 -8.748 1.00 15.39 86 SER A O 1
ATOM 659 N N . GLY A 1 87 ? -17.129 60.429 -7.070 1.00 15.22 87 GLY A N 1
ATOM 660 C CA . GLY A 1 87 ? -15.920 60.161 -7.853 1.00 15.59 87 GLY A CA 1
ATOM 661 C C . GLY A 1 87 ? -16.165 59.242 -9.032 1.00 16.03 87 GLY A C 1
ATOM 662 O O . GLY A 1 87 ? -15.753 59.539 -10.156 1.00 14.90 87 GLY A O 1
ATOM 663 N N . PHE A 1 88 ? -16.860 58.135 -8.774 1.00 15.06 88 PHE A N 1
ATOM 664 C CA . PHE A 1 88 ? -17.224 57.193 -9.833 1.00 16.10 88 PHE A CA 1
ATOM 665 C C . PHE A 1 88 ? -18.095 57.832 -10.915 1.00 16.16 88 PHE A C 1
ATOM 666 O O . PHE A 1 88 ? -17.879 57.596 -12.104 1.00 16.83 88 PHE A O 1
ATOM 674 N N . LEU A 1 89 ? -19.060 58.650 -10.497 1.00 16.21 89 LEU A N 1
ATOM 675 C CA . LEU A 1 89 ? -19.946 59.356 -11.426 1.00 17.03 89 LEU A CA 1
ATOM 676 C C . LEU A 1 89 ? -19.286 60.546 -12.128 1.00 17.22 89 LEU A C 1
ATOM 677 O O . LEU A 1 89 ? -19.922 61.214 -12.951 1.00 18.42 89 LEU A O 1
ATOM 682 N N . GLY A 1 90 ? -18.020 60.808 -11.799 1.00 17.36 90 GLY A N 1
ATOM 683 C CA . GLY A 1 90 ? -17.255 61.904 -12.398 1.00 17.10 90 GLY A CA 1
ATOM 684 C C . GLY A 1 90 ? -17.781 63.278 -12.023 1.00 19.49 90 GLY A C 1
ATOM 685 O O . GLY A 1 90 ? -17.727 64.214 -12.826 1.00 19.39 90 GLY A O 1
ATOM 686 N N . LEU A 1 91 ? -18.293 63.393 -10.799 1.00 17.22 91 LEU A N 1
ATOM 687 C CA . LEU A 1 91 ? -18.903 64.630 -10.318 1.00 18.72 91 LEU A CA 1
ATOM 688 C C . LEU A 1 91 ? -17.928 65.504 -9.527 1.00 20.32 91 LEU A C 1
ATOM 689 O O . LEU A 1 91 ? -18.232 66.659 -9.219 1.00 22.57 91 LEU A O 1
ATOM 694 N N . LEU A 1 92 ? -16.760 64.948 -9.214 1.00 22.70 92 LEU A N 1
ATOM 695 C CA . LEU A 1 92 ? -15.719 65.676 -8.494 1.00 24.53 92 LEU A CA 1
ATOM 696 C C . LEU A 1 92 ? -14.974 66.624 -9.431 1.00 26.58 92 LEU A C 1
ATOM 697 O O . LEU A 1 92 ? -14.591 66.220 -10.534 1.00 28.34 92 LEU A O 1
ATOM 702 N N . PRO A 1 93 ? -14.766 67.889 -8.999 1.00 29.65 93 PRO A N 1
ATOM 703 C CA . PRO A 1 93 ? -13.970 68.814 -9.810 1.00 31.91 93 PRO A CA 1
ATOM 704 C C . PRO A 1 93 ? -12.524 68.336 -9.931 1.00 31.53 93 PRO A C 1
ATOM 705 O O . PRO A 1 93 ? -12.013 67.673 -9.018 1.00 29.62 93 PRO A O 1
ATOM 709 N N . ARG A 1 94 ? -11.894 68.653 -11.061 1.00 32.71 94 ARG A N 1
ATOM 710 C CA . ARG A 1 94 ? -10.469 68.394 -11.269 1.00 33.98 94 ARG A CA 1
ATOM 711 C C . ARG A 1 94 ? -9.651 69.164 -10.221 1.00 28.79 94 ARG A C 1
ATOM 712 O O . ARG A 1 94 ? -10.053 70.267 -9.835 1.00 31.69 94 ARG A O 1
ATOM 720 N N . PRO A 1 95 ? -8.525 68.579 -9.739 1.00 24.34 95 PRO A N 1
ATOM 721 C CA . PRO A 1 95 ? -7.729 69.223 -8.683 1.00 21.21 95 PRO A CA 1
ATOM 722 C C . PRO A 1 95 ? -7.357 70.667 -9.023 1.00 23.78 95 PRO A C 1
ATOM 723 O O . PRO A 1 95 ? -6.939 70.955 -10.148 1.00 22.84 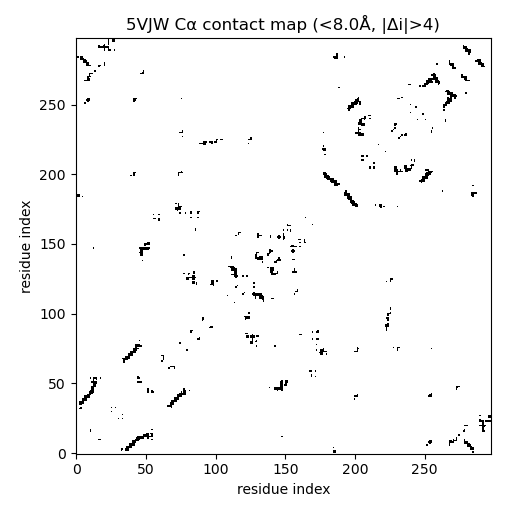95 PRO A O 1
ATOM 727 N N . SER A 1 96 ? -7.538 71.561 -8.052 1.00 24.04 96 SER A N 1
ATOM 728 C CA . SER A 1 96 ? -7.306 72.996 -8.242 1.00 26.54 96 SER A CA 1
ATOM 729 C C . SER A 1 96 ? -5.837 73.347 -8.496 1.00 25.29 96 SER A C 1
ATOM 730 O O . SER A 1 96 ? -5.541 74.408 -9.056 1.00 26.57 96 SER A O 1
ATOM 733 N N . ASP A 1 97 ? -4.931 72.453 -8.094 1.00 23.70 97 ASP A N 1
ATOM 734 C CA . ASP A 1 97 ? -3.489 72.648 -8.297 1.00 22.83 97 ASP A CA 1
ATOM 735 C C . ASP A 1 97 ? -3.003 72.293 -9.713 1.00 23.25 97 ASP A C 1
ATOM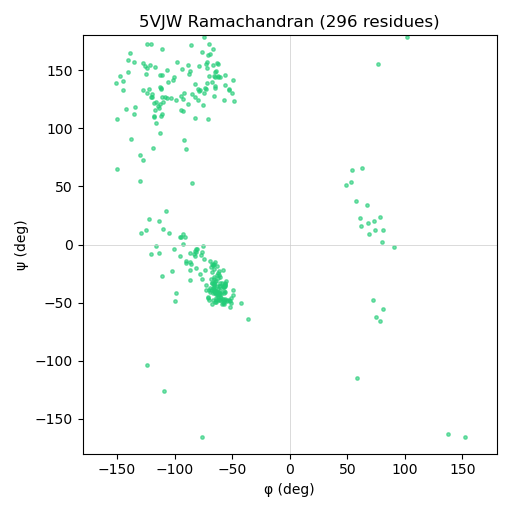 736 O O . ASP A 1 97 ? -1.824 72.470 -10.030 1.00 24.18 97 ASP A O 1
ATOM 741 N N . GLY A 1 98 ? -3.912 71.788 -10.548 1.00 21.85 98 GLY A N 1
ATOM 742 C CA . GLY A 1 98 ? -3.606 71.449 -11.936 1.00 23.61 98 GLY A CA 1
ATOM 743 C C . GLY A 1 98 ? -3.137 70.025 -12.170 1.00 21.70 98 GLY A C 1
ATOM 744 O O . GLY A 1 98 ? -2.894 69.636 -13.313 1.00 24.09 98 GLY A O 1
ATOM 745 N N . SER A 1 99 ? -3.007 69.245 -11.096 1.00 20.05 99 SER A N 1
ATOM 746 C CA . SER A 1 99 ? -2.659 67.826 -11.205 1.00 18.62 99 SER A CA 1
ATOM 747 C C . SER A 1 99 ? -3.834 67.022 -11.783 1.00 19.39 99 SER A C 1
ATOM 748 O O . SER A 1 99 ? -4.969 67.508 -11.816 1.00 19.20 99 SER A O 1
ATOM 751 N N . ASP A 1 100 ? -3.550 65.810 -12.253 1.00 18.64 100 ASP A N 1
ATOM 752 C CA . ASP A 1 100 ? -4.583 64.925 -12.791 1.00 18.37 100 ASP A CA 1
ATOM 753 C C . ASP A 1 100 ? -5.209 64.118 -11.673 1.00 17.50 100 ASP A C 1
ATOM 754 O O . ASP A 1 100 ? -4.533 63.791 -10.699 1.00 18.38 100 ASP A O 1
ATOM 759 N N . LEU A 1 101 ? -6.490 63.779 -11.822 1.00 17.48 101 LEU A N 1
ATOM 760 C CA . LEU A 1 101 ? -7.151 62.859 -10.884 1.00 17.49 101 LEU A CA 1
ATOM 761 C C . LEU A 1 101 ? -6.424 61.516 -10.775 1.00 17.32 101 LEU A C 1
ATOM 762 O O . LEU A 1 101 ? -6.353 60.943 -9.687 1.00 18.22 101 LEU A O 1
ATOM 767 N N . LYS A 1 102 ? -5.843 61.053 -11.887 1.00 18.17 102 LYS A N 1
ATOM 768 C CA . LYS A 1 102 ? -5.042 59.822 -11.915 1.00 18.31 102 LYS A CA 1
ATOM 769 C C . LYS A 1 102 ? -3.797 59.843 -11.012 1.00 17.13 102 LYS A C 1
ATOM 770 O O . LYS A 1 102 ? -3.313 58.782 -10.619 1.00 16.39 102 LYS A O 1
ATOM 776 N N . ASP A 1 103 ? -3.296 61.039 -10.683 1.00 17.06 103 ASP A N 1
ATOM 777 C CA . ASP A 1 103 ? -2.149 61.183 -9.766 1.00 18.00 103 ASP A CA 1
ATOM 778 C C . ASP A 1 103 ? -2.449 60.674 -8.355 1.00 16.97 103 ASP A C 1
ATOM 779 O O . ASP A 1 103 ? -1.536 60.264 -7.639 1.00 16.19 103 ASP A O 1
ATOM 784 N N . THR A 1 104 ? -3.730 60.687 -7.979 1.00 16.22 104 THR A N 1
ATOM 785 C CA . THR A 1 104 ? -4.177 60.183 -6.671 1.00 15.31 104 THR A CA 1
ATOM 786 C C . THR A 1 104 ? -4.021 58.665 -6.502 1.00 16.32 104 THR A C 1
ATOM 787 O O . THR A 1 104 ? -4.063 58.161 -5.373 1.00 15.75 104 THR A O 1
ATOM 791 N N . TRP A 1 105 ? -3.841 57.945 -7.611 1.00 16.62 105 TRP A N 1
ATOM 792 C CA . TRP A 1 105 ? -3.703 56.482 -7.568 1.00 17.09 105 TRP A CA 1
ATOM 793 C C . TRP A 1 105 ? -2.391 56.013 -6.940 1.00 17.91 105 TRP A C 1
ATOM 794 O O . TRP A 1 105 ? -2.388 55.032 -6.192 1.00 17.66 105 TRP A O 1
ATOM 805 N N . LYS A 1 106 ? -1.296 56.718 -7.244 1.00 19.26 106 LYS A N 1
ATOM 806 C CA . LYS A 1 106 ? 0.074 56.248 -6.958 1.00 21.04 106 LYS A CA 1
ATOM 807 C C . LYS A 1 106 ? 0.320 55.788 -5.517 1.00 19.75 106 LYS A C 1
ATOM 808 O O . LYS A 1 106 ? 0.899 54.724 -5.300 1.00 22.28 106 LYS A O 1
ATOM 814 N N . GLU A 1 107 ? -0.136 56.581 -4.551 1.00 20.18 107 GLU A N 1
ATOM 815 C CA . GLU A 1 107 ? 0.052 56.290 -3.128 1.00 19.93 107 GLU A CA 1
ATOM 816 C C . GLU A 1 107 ? -0.479 54.923 -2.686 1.00 20.56 107 GLU A C 1
ATOM 817 O O . GLU A 1 107 ? 0.098 54.291 -1.796 1.00 20.04 107 GLU A O 1
ATOM 823 N N . TYR A 1 108 ? -1.571 54.481 -3.309 1.00 20.12 108 TYR A N 1
ATOM 824 C CA . TYR A 1 108 ? -2.196 53.201 -2.973 1.00 21.25 108 TYR A CA 1
ATOM 825 C C . TYR A 1 108 ? -2.104 52.161 -4.096 1.00 22.46 108 TYR A C 1
ATOM 826 O O . TYR A 1 108 ? -2.847 51.177 -4.091 1.00 21.98 108 TYR A O 1
ATOM 835 N N . SER A 1 109 ? -1.154 52.362 -5.018 1.00 22.17 109 SER A N 1
ATOM 836 C CA . SER A 1 109 ? -0.999 51.527 -6.227 1.00 24.70 109 SER A CA 1
ATOM 837 C C . SER A 1 109 ? -0.837 50.029 -5.969 1.00 25.03 109 SER A C 1
ATOM 838 O O . SER A 1 109 ? -1.270 49.214 -6.787 1.00 26.14 109 SER A O 1
ATOM 841 N N . LYS A 1 110 ? -0.223 49.681 -4.837 1.00 26.65 110 LYS A N 1
ATOM 842 C CA . LYS A 1 110 ? -0.013 48.283 -4.440 1.00 30.51 110 LYS A CA 1
ATOM 843 C C . LYS A 1 110 ? -1.311 47.551 -4.074 1.00 30.22 110 LYS A C 1
ATOM 844 O O . LYS A 1 110 ? -1.345 46.320 -4.081 1.00 31.15 110 LYS A O 1
ATOM 850 N N . SER A 1 111 ? -2.365 48.312 -3.767 1.00 25.22 111 SER A N 1
ATOM 851 C CA . SER A 1 111 ? -3.674 47.758 -3.396 1.00 24.01 111 SER A CA 1
ATOM 852 C C . SER A 1 111 ? -4.557 47.387 -4.591 1.00 23.33 111 SER A C 1
ATOM 853 O O . SER A 1 111 ? -5.612 46.771 -4.405 1.00 21.32 111 SER A O 1
ATOM 856 N N . GLU A 1 112 ? -4.129 47.756 -5.802 1.00 23.30 112 GLU A N 1
ATOM 857 C CA . GLU A 1 112 ? -4.951 47.620 -7.015 1.00 23.65 112 GLU A CA 1
ATOM 858 C C . GLU A 1 112 ? -5.456 46.200 -7.294 1.00 24.58 112 GLU A C 1
ATOM 859 O O . GLU A 1 112 ? -6.638 46.021 -7.584 1.00 23.24 112 GLU A O 1
ATOM 865 N N . GLU A 1 113 ? -4.571 45.208 -7.197 1.00 26.19 113 GLU A N 1
ATOM 866 C CA . GLU A 1 113 ? -4.931 43.832 -7.549 1.00 28.98 113 GLU A CA 1
ATOM 867 C C . GLU A 1 113 ? -5.972 43.219 -6.603 1.00 27.63 113 GLU A C 1
ATOM 868 O O . GLU A 1 113 ? -6.970 42.660 -7.069 1.00 29.47 113 GLU A O 1
ATOM 874 N N . THR A 1 114 ? -5.748 43.351 -5.294 1.00 27.01 114 THR A N 1
ATOM 875 C CA . THR A 1 114 ? -6.666 42.811 -4.274 1.00 28.58 114 THR A CA 1
ATOM 876 C C . THR A 1 114 ? -8.022 43.524 -4.254 1.00 27.29 114 THR A C 1
ATOM 877 O O . THR A 1 114 ? -9.049 42.901 -3.974 1.00 27.02 114 THR A O 1
ATOM 881 N N . GLU A 1 115 ? -8.012 44.822 -4.558 1.00 23.84 115 GLU A N 1
ATOM 882 C CA . GLU A 1 115 ? -9.228 45.641 -4.559 1.00 19.79 115 GLU A CA 1
ATOM 883 C C . GLU A 1 115 ? -9.931 45.661 -5.917 1.00 20.21 115 GLU A C 1
ATOM 884 O O . GLU A 1 115 ? -11.086 46.083 -6.015 1.00 17.97 115 GLU A O 1
ATOM 890 N N . GLY A 1 116 ? -9.224 45.205 -6.954 1.00 19.27 116 GLY A N 1
ATOM 891 C CA . GLY A 1 116 ? -9.758 45.102 -8.311 1.00 19.85 116 GLY A CA 1
ATOM 892 C C . GLY A 1 116 ? -10.365 46.383 -8.841 1.00 18.42 116 GLY A C 1
ATOM 893 O O . GLY A 1 116 ? -11.514 46.377 -9.283 1.00 19.01 116 GLY A O 1
ATOM 894 N N . TRP A 1 117 ? -9.592 47.473 -8.797 1.00 18.82 117 TRP A N 1
ATOM 895 C CA . TRP A 1 117 ? -10.066 48.805 -9.202 1.00 18.96 117 TRP A CA 1
ATOM 896 C C . TRP A 1 117 ? -10.759 48.815 -10.559 1.00 19.83 117 TRP A C 1
ATOM 897 O O . TRP A 1 117 ? -10.350 48.106 -11.487 1.00 20.27 117 TRP A O 1
ATOM 908 N N . TYR A 1 118 ? -11.817 49.618 -10.642 1.00 18.80 118 TYR A N 1
ATOM 909 C CA . TYR A 1 118 ? -12.593 49.845 -11.858 1.00 19.16 118 TYR A CA 1
ATOM 910 C C . TYR A 1 118 ? -11.713 50.254 -13.039 1.00 21.30 118 TYR A C 1
ATOM 911 O O . TYR A 1 118 ? -10.840 51.120 -12.906 1.00 21.08 118 TYR A O 1
ATOM 920 N N . THR A 1 119 ? -11.949 49.606 -14.180 1.00 21.90 119 THR A N 1
ATOM 921 C CA . THR A 1 119 ? -11.215 49.878 -15.424 1.00 25.27 119 THR A CA 1
ATOM 922 C C . THR A 1 119 ? -12.153 50.124 -16.614 1.00 26.23 119 THR A C 1
ATOM 923 O O . THR A 1 119 ? -11.704 50.195 -17.759 1.00 27.52 119 THR A O 1
ATOM 927 N N . GLY A 1 120 ? -13.448 50.263 -16.344 1.00 25.89 120 GLY A N 1
ATOM 928 C CA . GLY A 1 120 ? -14.428 50.539 -17.393 1.00 26.21 120 GLY A CA 1
ATOM 929 C C . GLY A 1 120 ? -14.402 51.983 -17.865 1.00 29.19 120 GLY A C 1
ATOM 930 O O . GLY A 1 120 ? -13.460 52.732 -17.574 1.00 27.16 120 GLY A O 1
ATOM 931 N N . GLU A 1 121 ? -15.455 52.363 -18.586 1.00 30.32 121 GLU A N 1
ATOM 932 C CA . GLU A 1 121 ? -15.614 53.693 -19.184 1.00 34.46 121 GLU A CA 1
ATOM 933 C C . GLU A 1 121 ? -15.326 54.829 -18.193 1.00 32.72 121 GLU A C 1
ATOM 934 O O . GLU A 1 121 ? -15.921 54.892 -17.108 1.00 30.31 121 GLU A O 1
ATOM 940 N N . GLY A 1 122 ? -14.379 55.687 -18.570 1.00 30.47 122 GLY A N 1
ATOM 941 C CA . GLY A 1 122 ? -14.021 56.880 -17.801 1.00 27.49 122 GLY A CA 1
ATOM 942 C C . GLY A 1 122 ? -13.087 56.707 -16.610 1.00 26.53 122 GLY A C 1
ATOM 943 O O . GLY A 1 122 ? -12.937 57.639 -15.817 1.00 24.32 122 GLY A O 1
ATOM 944 N N . PHE A 1 123 ? -12.449 55.540 -16.485 1.00 22.58 123 PHE A N 1
ATOM 945 C CA . PHE A 1 123 ? -11.563 55.257 -15.342 1.00 23.01 123 PHE A CA 1
ATOM 946 C C . PHE A 1 123 ? -10.305 56.134 -15.299 1.00 22.33 123 PHE A C 1
ATOM 947 O O . PHE A 1 123 ? -9.788 56.408 -14.216 1.00 20.56 123 PHE A O 1
ATOM 955 N N . GLU A 1 124 ? -9.822 56.553 -16.474 1.00 25.06 124 GLU A N 1
ATOM 956 C CA . GLU A 1 124 ? -8.565 57.313 -16.607 1.00 26.91 124 GLU A CA 1
ATOM 957 C C . GLU A 1 124 ? -8.620 58.687 -15.949 1.00 26.69 124 GLU A C 1
ATOM 958 O O . GLU A 1 124 ? -7.593 59.195 -15.487 1.00 27.78 124 GLU A O 1
ATOM 964 N N . ASP A 1 125 ? -9.812 59.285 -15.935 1.00 24.85 125 ASP A N 1
ATOM 965 C CA . ASP A 1 125 ? -10.030 60.603 -15.345 1.00 25.89 125 ASP A CA 1
ATOM 966 C C . ASP A 1 125 ? -10.807 60.511 -14.022 1.00 21.40 125 ASP A C 1
ATOM 967 O O . ASP A 1 125 ? -11.527 61.437 -13.644 1.00 22.47 125 ASP A O 1
ATOM 972 N N . MET A 1 126 ? -10.642 59.392 -13.322 1.00 17.81 126 MET A N 1
ATOM 973 C CA . MET A 1 126 ? -11.380 59.115 -12.091 1.00 17.31 126 MET A CA 1
ATOM 974 C C . MET A 1 126 ? -10.453 59.138 -10.881 1.00 16.16 126 MET A C 1
ATOM 975 O O . MET A 1 126 ? -9.352 58.570 -10.921 1.00 16.51 126 MET A O 1
ATOM 980 N N . HIS A 1 127 ? -10.911 59.803 -9.816 1.00 14.03 127 HIS A N 1
ATOM 981 C CA . HIS A 1 127 ? -10.230 59.819 -8.519 1.00 14.36 127 HIS A CA 1
ATOM 982 C C . HIS A 1 127 ? -10.040 58.388 -8.014 1.00 14.01 127 HIS A C 1
ATOM 983 O O . HIS A 1 127 ? -10.880 57.518 -8.269 1.00 14.00 127 HIS A O 1
ATOM 990 N N . LEU A 1 128 ? -8.929 58.155 -7.314 1.00 14.09 128 LEU A N 1
ATOM 991 C CA . LEU A 1 128 ? -8.635 56.858 -6.696 1.00 13.90 128 LEU A CA 1
ATOM 992 C C . LEU A 1 128 ? -9.850 56.219 -6.003 1.00 14.52 128 LEU A C 1
ATOM 993 O O . LEU A 1 128 ? -10.153 55.049 -6.242 1.00 13.52 128 LEU A O 1
ATOM 998 N N . GLN A 1 129 ? -10.531 56.987 -5.152 1.00 13.35 129 GLN A N 1
ATOM 999 C CA . GLN A 1 129 ? -11.646 56.453 -4.368 1.00 13.02 129 GLN A CA 1
ATOM 1000 C C . GLN A 1 129 ? -12.829 56.004 -5.221 1.00 13.34 129 GLN A C 1
ATOM 1001 O O . GLN A 1 129 ? -13.522 55.066 -4.845 1.00 13.62 129 GLN A O 1
ATOM 1007 N N . GLY A 1 130 ? -13.037 56.664 -6.362 1.00 13.04 130 GLY A N 1
ATOM 1008 C CA . GLY A 1 130 ? -14.053 56.259 -7.342 1.00 13.94 130 GLY A CA 1
ATOM 1009 C C . GLY A 1 130 ? -13.757 54.887 -7.928 1.00 13.66 130 GLY A C 1
ATOM 1010 O O . GLY A 1 130 ? -14.660 54.060 -8.074 1.00 12.79 130 GLY A O 1
ATOM 1011 N N . ARG A 1 131 ? -12.481 54.647 -8.238 1.00 13.43 131 ARG A N 1
ATOM 1012 C CA . ARG A 1 131 ? -12.020 53.363 -8.787 1.00 13.91 131 ARG A CA 1
ATOM 1013 C C . ARG A 1 131 ? -12.078 52.225 -7.765 1.00 14.51 131 ARG A C 1
ATOM 1014 O O . ARG A 1 131 ? -12.400 51.089 -8.120 1.00 14.16 131 ARG A O 1
ATOM 1022 N N . ARG A 1 132 ? -11.769 52.540 -6.506 1.00 14.68 132 ARG A N 1
ATOM 1023 C CA . ARG A 1 132 ? -11.880 51.585 -5.395 1.00 14.42 132 ARG A CA 1
ATOM 1024 C C . ARG A 1 132 ? -13.347 51.250 -5.114 1.00 14.27 132 ARG A C 1
ATOM 1025 O O . ARG A 1 132 ? -13.687 50.094 -4.838 1.00 14.36 132 ARG A O 1
ATOM 1033 N N . TRP A 1 133 ? -14.201 52.271 -5.199 1.00 13.83 133 TRP A N 1
ATOM 1034 C CA . TRP A 1 133 ? -15.636 52.160 -4.915 1.00 13.85 133 TRP A CA 1
ATOM 1035 C C . TRP A 1 133 ? -16.353 51.241 -5.902 1.00 14.15 133 TRP A C 1
ATOM 1036 O O . TRP A 1 133 ? -17.206 50.457 -5.503 1.00 13.97 133 TRP A O 1
ATOM 1047 N N . ALA A 1 134 ? -16.000 51.344 -7.181 1.00 14.19 134 ALA A N 1
ATOM 1048 C CA . ALA A 1 134 ? -16.615 50.529 -8.232 1.00 14.99 134 ALA A CA 1
ATOM 1049 C C . ALA A 1 134 ? -15.806 49.271 -8.536 1.00 15.75 134 ALA A C 1
ATOM 1050 O O . ALA A 1 134 ? -16.125 48.531 -9.476 1.00 17.72 134 ALA A O 1
ATOM 1052 N N . GLY A 1 135 ? -14.772 49.035 -7.729 1.00 15.93 135 GLY A N 1
ATOM 1053 C CA . GLY A 1 135 ? -13.876 47.897 -7.892 1.00 17.58 135 GLY A CA 1
ATOM 1054 C C . GLY A 1 135 ? -14.507 46.552 -7.590 1.00 19.94 135 GLY A C 1
ATOM 1055 O O . GLY A 1 135 ? -15.570 46.474 -6.974 1.00 18.81 135 GLY A O 1
ATOM 1056 N N . LYS A 1 136 ? -13.847 45.488 -8.035 1.00 21.33 136 LYS A N 1
ATOM 1057 C CA . LYS A 1 136 ? -14.281 44.131 -7.723 1.00 23.47 136 LYS A CA 1
ATOM 1058 C C . LYS A 1 136 ? -13.241 43.477 -6.821 1.00 23.55 136 LYS A C 1
ATOM 1059 O O . LYS A 1 136 ? -12.217 42.973 -7.293 1.00 23.44 136 LYS A O 1
ATOM 1065 N N . ILE A 1 137 ? -13.504 43.529 -5.515 1.00 23.22 137 ILE A N 1
ATOM 1066 C CA . ILE A 1 137 ? -12.604 42.979 -4.490 1.00 25.63 137 ILE A CA 1
ATOM 1067 C C . ILE A 1 137 ? -12.486 41.451 -4.616 1.00 28.53 137 ILE A C 1
ATOM 1068 O O . ILE A 1 137 ? -13.487 40.758 -4.825 1.00 29.04 137 ILE A O 1
ATOM 1073 N N . LYS A 1 138 ? -11.252 40.951 -4.528 1.00 32.90 138 LYS A N 1
ATOM 1074 C CA . LYS A 1 138 ? -10.965 39.516 -4.654 1.00 38.91 138 LYS A CA 1
ATOM 1075 C C . LYS A 1 138 ? -11.405 38.739 -3.415 1.00 44.23 138 LYS A C 1
ATOM 1076 O O . LYS A 1 138 ? -11.148 39.162 -2.282 1.00 46.29 138 LYS A O 1
ATOM 1082 N N . ALA A 1 139 ? -12.072 37.609 -3.648 1.00 50.05 139 ALA A N 1
ATOM 1083 C CA . ALA A 1 139 ? -12.597 36.758 -2.579 1.00 57.44 139 ALA A CA 1
ATOM 1084 C C . ALA A 1 139 ? -11.655 35.596 -2.278 1.00 59.96 139 ALA A C 1
ATOM 1085 O O . ALA A 1 139 ? -10.616 35.774 -1.642 1.00 63.19 139 ALA A O 1
ATOM 1087 N N . ALA A 1 148 ? -18.853 39.492 4.651 1.00 42.10 148 ALA A N 1
ATOM 1088 C CA . ALA A 1 148 ? -18.442 39.472 3.250 1.00 41.72 148 ALA A CA 1
ATOM 1089 C C . ALA A 1 148 ? -18.695 40.819 2.573 1.00 37.77 148 ALA A C 1
ATOM 1090 O O . ALA A 1 148 ? -19.720 41.466 2.822 1.00 39.11 148 ALA A O 1
ATOM 1092 N N . TYR A 1 149 ? -17.756 41.229 1.720 1.00 30.81 149 TYR A N 1
ATOM 1093 C CA . TYR A 1 149 ? -17.869 42.484 0.974 1.00 27.97 149 TYR A CA 1
ATOM 1094 C C . TYR A 1 149 ? -18.929 42.417 -0.123 1.00 26.12 149 TYR A C 1
ATOM 1095 O O . TYR A 1 149 ? -19.054 41.407 -0.823 1.00 22.96 149 TYR A O 1
ATOM 1104 N N . LYS A 1 150 ? -19.692 43.500 -0.256 1.00 20.77 150 LYS A N 1
ATOM 1105 C CA . LYS A 1 150 ? -20.705 43.620 -1.302 1.00 20.13 150 LYS A CA 1
ATOM 1106 C C . LYS A 1 150 ? -20.101 44.280 -2.541 1.00 19.59 150 LYS A C 1
ATOM 1107 O O . LYS A 1 150 ? -20.102 45.507 -2.681 1.00 17.43 150 LYS A O 1
ATOM 1113 N N . GLY A 1 151 ? -19.557 43.446 -3.425 1.00 19.09 151 GLY A N 1
ATOM 1114 C CA . GLY A 1 151 ? -18.957 43.902 -4.672 1.00 17.88 151 GLY A CA 1
ATOM 1115 C C . GLY A 1 151 ? -17.562 44.478 -4.508 1.00 17.64 151 GLY A C 1
ATOM 1116 O O . GLY A 1 151 ? -16.588 43.907 -5.012 1.00 17.87 151 GLY A O 1
ATOM 1117 N N . SER A 1 152 ? -17.475 45.608 -3.805 1.00 16.62 152 SER A N 1
ATOM 1118 C CA . SER A 1 152 ? -16.222 46.341 -3.614 1.00 15.55 152 SER A CA 1
ATOM 1119 C C . SER A 1 152 ? -15.838 46.484 -2.146 1.00 16.28 152 SER A C 1
ATOM 1120 O O . SER A 1 152 ? -16.629 46.161 -1.250 1.00 14.62 152 SER A O 1
ATOM 1123 N N . ILE A 1 153 ? -14.629 47.000 -1.915 1.00 15.88 153 ILE A N 1
ATOM 1124 C CA . ILE A 1 153 ? -14.128 47.327 -0.568 1.00 15.96 153 ILE A CA 1
ATOM 1125 C C . ILE A 1 153 ? -15.020 48.333 0.190 1.00 15.22 153 ILE A C 1
ATOM 1126 O O . ILE A 1 153 ? -14.975 48.394 1.420 1.00 14.99 153 ILE A O 1
ATOM 1131 N N . TYR A 1 154 ? -15.816 49.098 -0.563 1.00 13.76 154 TYR A N 1
ATOM 1132 C CA . TYR A 1 154 ? -16.772 50.071 -0.024 1.00 13.69 154 TYR A CA 1
ATOM 1133 C C . TYR A 1 154 ? -18.173 49.495 0.179 1.00 13.62 154 TYR A C 1
ATOM 1134 O O . TYR A 1 154 ? -19.068 50.215 0.618 1.00 14.58 154 TYR A O 1
ATOM 1143 N N . ASP A 1 155 ? -18.364 48.210 -0.139 1.00 14.14 155 ASP A N 1
ATOM 1144 C CA . ASP A 1 155 ? -19.702 47.580 -0.154 1.00 14.61 155 ASP A CA 1
ATOM 1145 C C . ASP A 1 155 ? -20.678 48.294 -1.113 1.00 13.77 155 ASP A C 1
ATOM 1146 O O . ASP A 1 155 ? -21.880 48.419 -0.828 1.00 14.02 155 ASP A O 1
ATOM 1151 N N . ALA A 1 156 ? -20.153 48.754 -2.250 1.00 12.93 156 ALA A N 1
ATOM 1152 C CA . ALA A 1 156 ? -20.936 49.539 -3.211 1.00 13.60 156 ALA A CA 1
ATOM 1153 C C . ALA A 1 156 ? -21.932 48.713 -4.021 1.00 13.41 156 ALA A C 1
ATOM 1154 O O . ALA A 1 156 ? -22.802 49.279 -4.684 1.00 13.22 156 ALA A O 1
ATOM 1156 N N . GLY A 1 157 ? -21.800 47.386 -3.968 1.00 14.79 157 GLY A N 1
ATOM 1157 C CA . GLY A 1 157 ? -22.683 46.470 -4.710 1.00 15.18 157 GLY A CA 1
ATOM 1158 C C . GLY A 1 157 ? -24.161 46.772 -4.532 1.00 15.29 157 GLY A C 1
ATOM 1159 O O . GLY A 1 157 ? -24.921 46.789 -5.506 1.00 15.16 157 GLY A O 1
ATOM 1160 N N . SER A 1 158 ? -24.556 47.042 -3.288 1.00 14.87 158 SER A N 1
ATOM 1161 C CA . SER A 1 158 ? -25.943 47.363 -2.958 1.00 14.82 158 SER A CA 1
ATOM 1162 C C . SER A 1 158 ? -26.423 48.711 -3.520 1.00 15.35 158 SER A C 1
ATOM 1163 O O . SER A 1 158 ? -27.614 48.859 -3.809 1.00 13.69 158 SER A O 1
ATOM 1166 N N . THR A 1 159 ? -25.507 49.674 -3.681 1.00 13.75 159 THR A N 1
ATOM 1167 C CA . THR A 1 159 ? -25.822 50.968 -4.324 1.00 14.56 159 THR A CA 1
ATOM 1168 C C . THR A 1 159 ? -26.121 50.778 -5.812 1.00 14.15 159 THR A C 1
ATOM 1169 O O . THR A 1 159 ? -27.153 51.253 -6.311 1.00 14.71 159 THR A O 1
ATOM 1173 N N . PHE A 1 160 ? -25.222 50.081 -6.509 1.00 14.79 160 PHE A N 1
ATOM 1174 C CA . PHE A 1 160 ? -25.422 49.731 -7.918 1.00 15.31 160 PHE A CA 1
ATOM 1175 C C . PHE A 1 160 ? -26.789 49.069 -8.122 1.00 14.79 160 PHE A C 1
ATOM 1176 O O . PHE A 1 160 ? -27.566 49.492 -8.980 1.00 15.42 160 PHE A O 1
ATOM 1184 N N . GLU A 1 161 ? -27.075 48.060 -7.300 1.00 16.99 161 GLU A N 1
ATOM 1185 C CA . GLU A 1 161 ? -28.316 47.284 -7.380 1.00 17.94 161 GLU A CA 1
ATOM 1186 C C . GLU A 1 161 ? -29.577 48.096 -7.057 1.00 17.83 161 GLU A C 1
ATOM 1187 O O . GLU A 1 161 ? -30.631 47.858 -7.658 1.00 16.03 161 GLU A O 1
ATOM 1193 N N . SER A 1 162 ? -29.471 49.059 -6.135 1.00 16.06 162 SER A N 1
ATOM 1194 C CA . SER A 1 162 ? -30.602 49.950 -5.816 1.00 15.33 162 SER A CA 1
ATOM 1195 C C . SER A 1 162 ? -30.994 50.857 -6.990 1.00 15.23 162 SER A C 1
ATOM 1196 O O . SER A 1 162 ? -32.154 51.253 -7.102 1.00 17.13 162 SER A O 1
ATOM 1199 N N . TYR A 1 163 ? -30.030 51.167 -7.857 1.00 14.96 163 TYR A N 1
ATOM 1200 C CA . TYR A 1 163 ? -30.293 51.894 -9.104 1.00 16.28 163 TYR A CA 1
ATOM 1201 C C . TYR A 1 163 ? -30.552 50.981 -10.312 1.00 18.00 163 TYR A C 1
ATOM 1202 O O . TYR A 1 163 ? -30.619 51.457 -11.446 1.00 19.05 163 TYR A O 1
ATOM 1211 N N . GLY A 1 164 ? -30.688 49.680 -10.057 1.00 17.83 164 GLY A N 1
ATOM 1212 C CA . GLY A 1 164 ? -31.091 48.704 -11.074 1.00 19.32 164 GLY A CA 1
ATOM 1213 C C . GLY A 1 164 ? -30.017 48.262 -12.053 1.00 20.69 164 GLY A C 1
ATOM 1214 O O . GLY A 1 164 ? -30.335 47.820 -13.161 1.00 21.29 164 GLY A O 1
ATOM 1215 N N . VAL A 1 165 ? -28.750 48.384 -11.650 1.00 20.86 165 VAL A N 1
ATOM 1216 C CA . VAL A 1 165 ? -27.609 47.944 -12.473 1.00 21.41 165 VAL A CA 1
ATOM 1217 C C . VAL A 1 165 ? -26.705 46.968 -11.691 1.00 20.56 165 VAL A C 1
ATOM 1218 O O . VAL A 1 165 ? -26.683 47.009 -10.455 1.00 20.34 165 VAL A O 1
ATOM 1222 N N . PRO A 1 166 ? -25.971 46.076 -12.401 1.00 21.08 166 PRO A N 1
ATOM 1223 C CA . PRO A 1 166 ? -25.028 45.175 -11.716 1.00 19.90 166 PRO A CA 1
ATOM 1224 C C . PRO A 1 166 ? -23.867 45.943 -11.088 1.00 18.42 166 PRO A C 1
ATOM 1225 O O . PRO A 1 166 ? -23.535 47.038 -11.554 1.00 18.42 166 PRO A O 1
ATOM 1229 N N . HIS A 1 167 ? -23.260 45.375 -10.045 1.00 17.87 167 HIS A N 1
ATOM 1230 C CA . HIS A 1 167 ? -22.091 45.998 -9.420 1.00 17.25 167 HIS A CA 1
ATOM 1231 C C . HIS A 1 167 ? -20.958 46.237 -10.421 1.00 17.33 167 HIS A C 1
ATOM 1232 O O . HIS A 1 167 ? -20.666 45.374 -11.248 1.00 16.24 167 HIS A O 1
ATOM 1239 N N . GLY A 1 168 ? -20.339 47.416 -10.327 1.00 16.07 168 GLY A N 1
ATOM 1240 C CA . GLY A 1 168 ? -19.187 47.783 -11.154 1.00 17.10 168 GLY A CA 1
ATOM 1241 C C . GLY A 1 168 ? -19.501 48.257 -12.563 1.00 18.42 168 GLY A C 1
ATOM 1242 O O . GLY A 1 168 ? -18.585 48.551 -13.333 1.00 18.62 168 GLY A O 1
ATOM 1243 N N . SER A 1 169 ? -20.789 48.339 -12.900 1.00 17.92 169 SER A N 1
ATOM 1244 C CA . SER A 1 169 ? -21.223 48.698 -14.253 1.00 19.90 169 SER A CA 1
ATOM 1245 C C . SER A 1 169 ? -21.173 50.203 -14.514 1.00 19.29 169 SER A C 1
ATOM 1246 O O . SER A 1 169 ? -21.648 50.998 -13.696 1.00 16.85 169 SER A O 1
ATOM 1249 N N . SER A 1 170 ? -20.621 50.573 -15.673 1.00 20.63 170 SER A N 1
ATOM 1250 C CA . SER A 1 170 ? -20.630 51.964 -16.156 1.00 21.02 170 SER A CA 1
ATOM 1251 C C . SER A 1 170 ? -22.037 52.510 -16.432 1.00 22.39 170 SER A C 1
ATOM 1252 O O . SER A 1 170 ? -22.221 53.729 -16.513 1.00 21.95 170 SER A O 1
ATOM 1255 N N . ASP A 1 171 ? -23.017 51.610 -16.576 1.00 21.06 171 ASP A N 1
ATOM 1256 C CA . ASP A 1 171 ? -24.426 51.985 -16.752 1.00 23.06 171 ASP A CA 1
ATOM 1257 C C . ASP A 1 171 ? -25.047 52.693 -15.541 1.00 19.96 171 ASP A C 1
ATOM 1258 O O . ASP A 1 171 ? -26.117 53.298 -15.666 1.00 18.89 171 ASP A O 1
ATOM 1263 N N . LEU A 1 172 ? -24.378 52.622 -14.382 1.00 18.06 172 LEU A N 1
ATOM 1264 C CA . LEU A 1 172 ? -24.780 53.402 -13.203 1.00 17.25 172 LEU A CA 1
ATOM 1265 C C . LEU A 1 172 ? -24.785 54.898 -13.512 1.00 17.53 172 LEU A C 1
ATOM 1266 O O . LEU A 1 172 ? -25.648 55.632 -13.027 1.00 17.38 172 LEU A O 1
ATOM 1271 N N . MET A 1 173 ? -23.829 55.328 -14.338 1.00 18.68 173 MET A N 1
ATOM 1272 C CA . MET A 1 173 ? -23.714 56.727 -14.766 1.00 21.39 173 MET A CA 1
ATOM 1273 C C . MET A 1 173 ? -24.976 57.224 -15.482 1.00 24.46 173 MET A C 1
ATOM 1274 O O . MET A 1 173 ? -25.339 58.393 -15.355 1.00 24.45 173 MET A O 1
ATOM 1279 N N . LYS A 1 174 ? -25.646 56.323 -16.205 1.00 23.94 174 LYS A N 1
ATOM 1280 C CA . LYS A 1 174 ? -26.925 56.625 -16.860 1.00 25.89 174 LYS A CA 1
ATOM 1281 C C . LYS A 1 174 ? -28.142 56.417 -15.950 1.00 23.23 174 LYS A C 1
ATOM 1282 O O . LYS A 1 174 ? -29.152 57.111 -16.099 1.00 23.85 174 LYS A O 1
ATOM 1288 N N . ALA A 1 175 ? -28.033 55.468 -15.018 1.00 20.77 175 ALA A N 1
ATOM 1289 C CA . ALA A 1 175 ? -29.139 55.062 -14.140 1.00 19.44 175 ALA A CA 1
ATOM 1290 C C . ALA A 1 175 ? -29.425 56.042 -12.998 1.00 20.28 175 ALA A C 1
ATOM 1291 O O . ALA A 1 175 ? -30.566 56.140 -12.533 1.00 19.02 175 ALA A O 1
ATOM 1293 N N . VAL A 1 176 ? -28.388 56.747 -12.543 1.00 18.09 176 VAL A N 1
ATOM 1294 C CA . VAL A 1 176 ? -28.527 57.72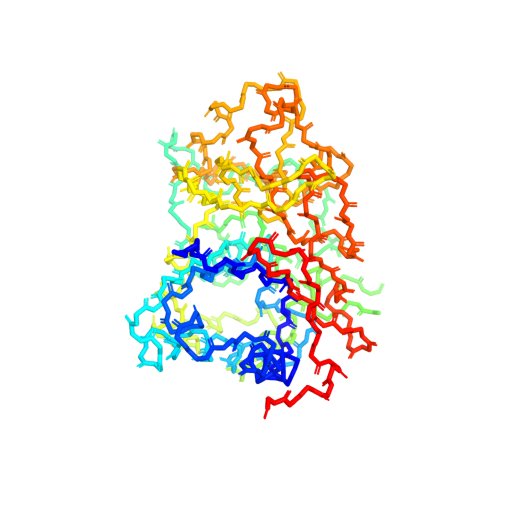7 -11.463 1.00 18.03 176 VAL A CA 1
ATOM 1295 C C . VAL A 1 176 ? -29.197 58.993 -12.021 1.00 18.29 176 VAL A C 1
ATOM 1296 O O . VAL A 1 176 ? -28.658 59.615 -12.941 1.00 21.05 176 VAL A O 1
ATOM 1300 N N . PRO A 1 177 ? -30.378 59.369 -11.473 1.00 19.12 177 PRO A N 1
ATOM 1301 C CA . PRO A 1 177 ? -31.117 60.542 -11.968 1.00 18.56 177 PRO A CA 1
ATOM 1302 C C . PRO A 1 177 ? -30.333 61.837 -11.801 1.00 18.89 177 PRO A C 1
ATOM 1303 O O . PRO A 1 177 ? -29.457 61.926 -10.930 1.00 17.07 177 PRO A O 1
ATOM 1307 N N . GLU A 1 178 ? -30.650 62.826 -12.635 1.00 18.76 178 GLU A N 1
ATOM 1308 C CA . GLU A 1 178 ? -30.008 64.139 -12.575 1.00 21.54 178 GLU A CA 1
ATOM 1309 C C . GLU A 1 178 ? -30.151 64.804 -11.199 1.00 18.86 178 GLU A C 1
ATOM 1310 O O . GLU A 1 178 ? -29.216 65.459 -10.730 1.00 18.87 178 GLU A O 1
ATOM 1316 N N . SER A 1 179 ? -31.310 64.615 -10.561 1.00 17.83 179 SER A N 1
ATOM 1317 C CA . SER A 1 179 ? -31.572 65.160 -9.222 1.00 17.84 179 SER A CA 1
ATOM 1318 C C . SER A 1 179 ? -30.626 64.576 -8.166 1.00 16.00 179 SER A C 1
ATOM 1319 O O . SER A 1 179 ? -30.213 65.276 -7.241 1.00 15.63 179 SER A O 1
ATOM 1322 N N . HIS A 1 180 ? -30.284 63.297 -8.331 1.00 15.31 180 HIS A N 1
ATOM 1323 C CA . HIS A 1 180 ? -29.364 62.596 -7.433 1.00 15.20 180 HIS A CA 1
ATOM 1324 C C . HIS A 1 180 ? -27.920 63.061 -7.624 1.00 15.67 180 HIS A C 1
ATOM 1325 O O . HIS A 1 180 ? -27.183 63.228 -6.645 1.00 14.08 180 HIS A O 1
ATOM 1332 N N . LYS A 1 181 ? -27.534 63.293 -8.882 1.00 15.53 181 LYS A N 1
ATOM 1333 C CA . LYS A 1 181 ? -26.228 63.877 -9.212 1.00 16.46 181 LYS A CA 1
ATOM 1334 C C . LYS A 1 181 ? -26.098 65.299 -8.671 1.00 17.12 181 LYS A C 1
ATOM 1335 O O . LYS A 1 181 ? -25.036 65.677 -8.160 1.00 17.34 181 LYS A O 1
ATOM 1341 N N . LYS A 1 182 ? -27.189 66.064 -8.775 1.00 17.44 182 LYS A N 1
ATOM 1342 C CA . LYS A 1 182 ? -27.286 67.403 -8.191 1.00 19.38 182 LYS A CA 1
ATOM 1343 C C . LYS A 1 182 ? -27.148 67.343 -6.669 1.00 17.94 182 LYS A C 1
ATOM 1344 O O . LYS A 1 182 ? -26.436 68.163 -6.084 1.00 18.16 182 LYS A O 1
ATOM 1350 N N . PHE A 1 183 ? -27.818 66.368 -6.043 1.00 15.43 183 PHE A N 1
ATOM 1351 C CA . PHE A 1 183 ? -27.696 66.149 -4.598 1.00 14.79 183 PHE A CA 1
ATOM 1352 C C . PHE A 1 183 ? -26.237 65.916 -4.196 1.00 14.40 183 PHE A C 1
ATOM 1353 O O . PHE A 1 183 ? -25.747 66.554 -3.263 1.00 13.94 183 PHE A O 1
ATOM 1361 N N . LEU A 1 184 ? -25.556 65.012 -4.905 1.00 15.11 184 LEU A N 1
ATOM 1362 C CA . LEU A 1 184 ? -24.157 64.676 -4.614 1.00 14.96 184 LEU A CA 1
ATOM 1363 C C . LEU A 1 184 ? -23.223 65.879 -4.774 1.00 15.56 184 LEU A C 1
ATOM 1364 O O . LEU A 1 184 ? -22.348 66.101 -3.932 1.00 14.44 184 LEU A O 1
ATOM 1369 N N . THR A 1 185 ? -23.438 66.657 -5.838 1.00 15.14 185 THR A N 1
ATOM 1370 C CA . THR A 1 185 ? -22.691 67.893 -6.097 1.00 16.73 185 THR A CA 1
ATOM 1371 C C . THR A 1 185 ? -22.885 68.918 -4.963 1.00 17.08 185 THR A C 1
ATOM 1372 O O . THR A 1 185 ? -21.945 69.631 -4.598 1.00 17.83 185 THR A O 1
ATOM 1376 N N . ASN A 1 186 ? -24.094 68.957 -4.401 1.00 16.71 186 ASN A N 1
ATOM 1377 C CA . ASN A 1 186 ? -24.457 69.910 -3.345 1.00 17.63 186 ASN A CA 1
ATOM 1378 C C . ASN A 1 186 ? -24.007 69.511 -1.930 1.00 16.61 186 ASN A C 1
ATOM 1379 O O . ASN A 1 186 ? -24.166 70.293 -0.987 1.00 16.44 186 ASN A O 1
ATOM 1384 N N . MET A 1 187 ? -23.459 68.303 -1.783 1.00 15.24 187 MET A N 1
ATOM 1385 C CA . MET A 1 187 ? -22.877 67.875 -0.505 1.00 15.19 187 MET A CA 1
ATOM 1386 C C . MET A 1 187 ? -21.698 68.774 -0.146 1.00 14.72 187 MET A C 1
ATOM 1387 O O . MET A 1 187 ? -20.964 69.229 -1.032 1.00 16.83 187 MET A O 1
ATOM 1392 N N . VAL A 1 188 ? -21.533 69.036 1.146 1.00 14.24 188 VAL A N 1
ATOM 1393 C CA . VAL A 1 188 ? -20.383 69.809 1.642 1.00 13.80 188 VAL A CA 1
ATOM 1394 C C . VAL A 1 188 ? -19.447 68.899 2.433 1.00 13.82 188 VAL A C 1
ATOM 1395 O O . VAL A 1 188 ? -19.902 67.966 3.091 1.00 14.00 188 VAL A O 1
ATOM 1399 N N . TRP A 1 189 ? -18.144 69.157 2.357 1.00 12.92 189 TRP A N 1
ATOM 1400 C CA . TRP A 1 189 ? -17.160 68.349 3.097 1.00 14.00 189 TRP A CA 1
ATOM 1401 C C . TRP A 1 189 ? -17.053 68.803 4.553 1.00 13.45 189 TRP A C 1
ATOM 1402 O O . TRP A 1 189 ? -16.588 68.062 5.420 1.00 12.88 189 TRP A O 1
ATOM 1413 N N . VAL A 1 190 ? -17.481 70.033 4.810 1.00 13.08 190 VAL A N 1
ATOM 1414 C CA . VAL A 1 190 ? -17.523 70.584 6.163 1.00 12.72 190 VAL A CA 1
ATOM 1415 C C . VAL A 1 190 ? -18.701 71.550 6.265 1.00 12.73 190 VAL A C 1
ATOM 1416 O O . VAL A 1 190 ? -19.050 72.205 5.283 1.00 13.29 190 VAL A O 1
ATOM 1420 N N . HIS A 1 191 ? -19.334 71.593 7.435 1.00 13.33 191 HIS A N 1
ATOM 1421 C CA . HIS A 1 191 ? -20.299 72.645 7.728 1.00 14.49 191 HIS A CA 1
ATOM 1422 C C . HIS A 1 191 ? -19.879 73.407 8.970 1.00 14.38 191 HIS A C 1
ATOM 1423 O O . HIS A 1 191 ? -19.524 72.802 9.988 1.00 14.81 191 HIS A O 1
ATOM 1430 N N . GLU A 1 192 ? -19.943 74.734 8.874 1.00 14.15 192 GLU A N 1
ATOM 1431 C CA . GLU A 1 192 ? -19.628 75.618 9.989 1.00 15.76 192 GLU A CA 1
ATOM 1432 C C . GLU A 1 192 ? -20.848 76.455 10.338 1.00 16.43 192 GLU A C 1
ATOM 1433 O O . GLU A 1 192 ? -21.439 77.104 9.472 1.00 16.19 192 GLU A O 1
ATOM 1439 N N . GLU A 1 193 ? -21.226 76.411 11.610 1.00 15.12 193 GLU A N 1
ATOM 1440 C CA . GLU A 1 193 ? -22.341 77.196 12.126 1.00 16.46 193 GLU A CA 1
ATOM 1441 C C . GLU A 1 193 ? -21.795 78.104 13.221 1.00 16.42 193 GLU A C 1
ATOM 1442 O O . GLU A 1 193 ? -21.123 77.629 14.139 1.00 15.84 193 GLU A O 1
ATOM 1448 N N . ASP A 1 194 ? -22.063 79.407 13.108 1.00 16.30 194 ASP A N 1
ATOM 1449 C CA . ASP A 1 194 ? -21.521 80.402 14.046 1.00 17.68 194 ASP A CA 1
ATOM 1450 C C . ASP A 1 194 ? -22.048 80.269 15.478 1.00 16.86 194 ASP A C 1
ATOM 1451 O O . ASP A 1 194 ? -21.320 80.543 16.437 1.00 17.17 194 ASP A O 1
ATOM 1456 N N . ASP A 1 195 ? -23.304 79.846 15.615 1.00 16.65 195 ASP A N 1
ATOM 1457 C CA . ASP A 1 195 ? -24.002 79.908 16.899 1.00 18.30 195 ASP A CA 1
ATOM 1458 C C . ASP A 1 195 ? -25.034 78.791 17.047 1.00 16.87 195 ASP A C 1
ATOM 1459 O O . ASP A 1 195 ? -26.074 78.806 16.394 1.00 19.57 195 ASP A O 1
ATOM 1464 N N . VAL A 1 196 ? -24.724 77.824 17.905 1.00 16.99 196 VAL A N 1
ATOM 1465 C CA . VAL A 1 196 ? -25.691 76.806 18.342 1.00 18.19 196 VAL A CA 1
ATOM 1466 C C . VAL A 1 196 ? -25.730 76.768 19.869 1.00 18.99 196 VAL A C 1
ATOM 1467 O O . VAL A 1 196 ? -24.768 77.169 20.526 1.00 19.48 196 VAL A O 1
ATOM 1471 N N . CYS A 1 197 ? -26.839 76.289 20.427 1.00 19.24 197 CYS A N 1
ATOM 1472 C CA . CYS A 1 197 ? -26.937 76.088 21.870 1.00 19.56 197 CYS A CA 1
ATOM 1473 C C . CYS A 1 197 ? -26.755 74.630 22.249 1.00 19.37 197 CYS A C 1
ATOM 1474 O O . CYS A 1 197 ? -27.213 73.734 21.541 1.00 17.93 197 CYS A O 1
ATOM 1477 N N . ILE A 1 198 ? -26.067 74.406 23.365 1.00 18.28 198 ILE A N 1
ATOM 1478 C CA . ILE A 1 198 ? -25.818 73.054 23.873 1.00 19.05 198 ILE A CA 1
ATOM 1479 C C . ILE A 1 198 ? -25.841 73.046 25.405 1.00 20.56 198 ILE A C 1
ATOM 1480 O O . ILE A 1 198 ? -25.244 73.916 26.050 1.00 19.80 198 ILE A O 1
ATOM 1485 N N . GLU A 1 199 ? -26.562 72.080 25.971 1.00 21.76 199 GLU A N 1
ATOM 1486 C CA . GLU A 1 199 ? -26.576 71.875 27.418 1.00 23.40 199 GLU A CA 1
ATOM 1487 C C . GLU A 1 199 ? -25.253 71.273 27.882 1.00 24.01 199 GLU A C 1
ATOM 1488 O O . GLU A 1 199 ? -24.721 70.349 27.257 1.00 24.95 199 GLU A O 1
ATOM 1494 N N . THR A 1 200 ? -24.707 71.845 28.952 1.00 23.85 200 THR A N 1
ATOM 1495 C CA . THR A 1 200 ? -23.503 71.331 29.607 1.00 25.81 200 THR A CA 1
ATOM 1496 C C . THR A 1 200 ? -23.834 71.071 31.080 1.00 28.54 200 THR A C 1
ATOM 1497 O O . THR A 1 200 ? -24.925 71.425 31.543 1.00 27.05 200 THR A O 1
ATOM 1501 N N . GLU A 1 201 ? -22.895 70.461 31.806 1.00 34.91 201 GLU A N 1
ATOM 1502 C CA . GLU A 1 201 ? -23.040 70.208 33.247 1.00 42.81 201 GLU A CA 1
ATOM 1503 C C . GLU A 1 201 ? -23.180 71.503 34.062 1.00 40.75 201 GLU A C 1
ATOM 1504 O O . GLU A 1 201 ? -23.785 71.500 35.137 1.00 44.42 201 GLU A O 1
ATOM 1510 N N . GLU A 1 202 ? -22.630 72.596 33.528 1.00 37.56 202 GLU A N 1
ATOM 1511 C CA . GLU A 1 202 ? -22.689 73.926 34.147 1.00 37.67 202 GLU A CA 1
ATOM 1512 C C . GLU A 1 202 ? -23.917 74.743 33.718 1.00 34.28 202 GLU A C 1
ATOM 1513 O O . GLU A 1 202 ? -24.256 75.745 34.358 1.00 33.81 202 GLU A O 1
ATOM 1519 N N . GLY A 1 203 ? -24.571 74.316 32.637 1.00 29.23 203 GLY A N 1
ATOM 1520 C CA . GLY A 1 203 ? -25.764 74.987 32.112 1.00 27.67 203 GLY A CA 1
ATOM 1521 C C . GLY A 1 203 ? -25.769 75.110 30.598 1.00 25.60 203 GLY A C 1
ATOM 1522 O O . GLY A 1 203 ? -25.011 74.423 29.911 1.00 25.92 203 GLY A O 1
ATOM 1523 N N . LEU A 1 204 ? -26.625 75.988 30.080 1.00 24.34 204 LEU A N 1
ATOM 1524 C CA . LEU A 1 204 ? -26.720 76.210 28.636 1.00 25.11 204 LEU A CA 1
ATOM 1525 C C . LEU A 1 204 ? -25.577 77.100 28.147 1.00 24.26 204 LEU A C 1
ATOM 1526 O O . LEU A 1 204 ? -25.287 78.139 28.748 1.00 22.15 204 LEU A O 1
ATOM 1531 N N . LYS A 1 205 ? -24.928 76.667 27.067 1.00 21.99 205 LYS A N 1
ATOM 1532 C CA . LYS A 1 205 ? -23.852 77.426 26.426 1.00 20.42 205 LYS A CA 1
ATOM 1533 C C . LYS A 1 205 ? -24.138 77.653 24.951 1.00 20.65 205 LYS A C 1
ATOM 1534 O O . LYS A 1 205 ? -24.752 76.809 24.293 1.00 20.04 205 LYS A O 1
ATOM 1540 N N . HIS A 1 206 ? -23.694 78.804 24.449 1.00 19.37 206 HIS A N 1
ATOM 1541 C CA . HIS A 1 206 ? -23.648 79.077 23.019 1.00 18.32 206 HIS A CA 1
ATOM 1542 C C . HIS A 1 206 ? -22.277 78.673 22.490 1.00 18.22 206 HIS A C 1
ATOM 1543 O O . HIS A 1 206 ? -21.250 79.043 23.066 1.00 17.24 206 HIS A O 1
ATOM 1550 N N . CYS A 1 207 ? -22.272 77.904 21.401 1.00 16.14 207 CYS A N 1
ATOM 1551 C CA . CYS A 1 207 ? -21.038 77.415 20.781 1.00 16.36 207 CYS A CA 1
ATOM 1552 C C . CYS A 1 207 ? -21.059 77.550 19.263 1.00 14.82 207 CYS A C 1
ATOM 1553 O O . CYS A 1 207 ? -22.129 77.600 18.654 1.00 15.45 207 CYS A O 1
ATOM 1556 N N . LYS A 1 208 ? -19.870 77.597 18.662 1.00 15.58 208 LYS A N 1
ATOM 1557 C CA . LYS A 1 208 ? -19.717 77.342 17.226 1.00 17.01 208 LYS A CA 1
ATOM 1558 C C . LYS A 1 208 ? -19.899 75.846 17.006 1.00 15.41 208 LYS A C 1
ATOM 1559 O O . LYS A 1 208 ? -19.682 75.048 17.921 1.00 15.63 208 LYS A O 1
ATOM 1565 N N . LEU A 1 209 ? -20.291 75.471 15.793 1.00 15.18 209 LEU A N 1
ATOM 1566 C CA . LEU A 1 209 ? -20.374 74.062 15.434 1.00 14.97 209 LEU A CA 1
ATOM 1567 C C . LEU A 1 209 ? -19.602 73.801 14.151 1.00 14.13 209 LEU A C 1
ATOM 1568 O O . LEU A 1 209 ? -19.725 74.549 13.176 1.00 14.66 209 LEU A O 1
ATOM 1573 N N . ILE A 1 210 ? -18.796 72.744 14.178 1.00 12.86 210 ILE A N 1
ATOM 1574 C CA . ILE A 1 210 ? -18.162 72.205 12.974 1.00 12.40 210 ILE A CA 1
ATOM 1575 C C . ILE A 1 210 ? -18.659 70.772 12.778 1.00 12.59 210 ILE A C 1
ATOM 1576 O O . ILE A 1 210 ? -18.503 69.925 13.666 1.00 11.39 210 ILE A O 1
ATOM 1581 N N . ALA A 1 211 ? -19.275 70.527 11.623 1.00 11.44 211 ALA A N 1
ATOM 1582 C CA . ALA A 1 211 ? -19.703 69.187 11.218 1.00 11.06 211 ALA A CA 1
ATOM 1583 C C . ALA A 1 211 ? -18.809 68.689 10.087 1.00 10.42 211 ALA A C 1
ATOM 1584 O O . ALA A 1 211 ? -18.634 69.370 9.075 1.00 11.05 211 ALA A O 1
ATOM 1586 N N . VAL A 1 212 ? -18.238 67.503 10.278 1.00 10.37 212 VAL A N 1
ATOM 1587 C CA . VAL A 1 212 ? -17.349 66.869 9.291 1.00 10.28 212 VAL A CA 1
ATOM 1588 C C . VAL A 1 212 ? -17.481 65.362 9.477 1.00 9.97 212 VAL A C 1
ATOM 1589 O O . VAL A 1 212 ? -17.559 64.895 10.616 1.00 10.09 212 VAL A O 1
ATOM 1593 N N . HIS A 1 213 ? -17.519 64.613 8.372 1.00 9.48 213 HIS A N 1
ATOM 1594 C CA . HIS A 1 213 ? -17.889 63.185 8.426 1.00 9.72 213 HIS A CA 1
ATOM 1595 C C . HIS A 1 213 ? -17.104 62.352 9.445 1.00 9.82 213 HIS A C 1
ATOM 1596 O O . HIS A 1 213 ? -17.707 61.673 10.283 1.00 8.41 213 HIS A O 1
ATOM 1603 N N . ALA A 1 214 ? -15.773 62.403 9.367 1.00 10.40 214 ALA A N 1
ATOM 1604 C CA . ALA A 1 214 ? -14.917 61.648 10.287 1.00 10.66 214 ALA A CA 1
ATOM 1605 C C . ALA A 1 214 ? -14.356 62.496 11.431 1.00 11.02 214 ALA A C 1
ATOM 1606 O O . ALA A 1 214 ? -14.422 62.091 12.589 1.00 11.53 214 ALA A O 1
ATOM 1608 N N . GLY A 1 215 ? -13.803 63.663 11.103 1.00 11.12 215 GLY A N 1
ATOM 1609 C CA . GLY A 1 215 ? -13.261 64.572 12.116 1.00 12.60 215 GLY A CA 1
ATOM 1610 C C . GLY A 1 215 ? -12.148 65.451 11.586 1.00 12.47 215 GLY A C 1
ATOM 1611 O O . GLY A 1 215 ? -11.962 65.577 10.373 1.00 13.28 215 GLY A O 1
ATOM 1612 N N . LEU A 1 216 ? -11.421 66.074 12.506 1.00 14.38 216 LEU A N 1
ATOM 1613 C CA . LEU A 1 216 ? -10.286 66.924 12.158 1.00 14.85 216 LEU A CA 1
ATOM 1614 C C . LEU A 1 216 ? -8.998 66.345 12.723 1.00 16.45 216 LEU A C 1
ATOM 1615 O O . LEU A 1 216 ? -9.028 65.628 13.724 1.00 15.20 216 LEU A O 1
ATOM 1620 N N . GLU A 1 217 ? -7.880 66.652 12.067 1.00 17.04 217 GLU A N 1
ATOM 1621 C CA . GLU A 1 217 ? -6.571 66.099 12.427 1.00 19.74 217 GLU A CA 1
ATOM 1622 C C . GLU A 1 217 ? -5.852 66.927 13.493 1.00 21.50 217 GLU A C 1
ATOM 1623 O O . GLU A 1 217 ? -5.991 68.154 13.538 1.00 19.87 217 GLU A O 1
ATOM 1629 N N . LYS A 1 218 ? -5.094 66.235 14.344 1.00 25.76 218 LYS A N 1
ATOM 1630 C CA . LYS A 1 218 ? -4.214 66.857 15.344 1.00 31.47 218 LYS A CA 1
ATOM 1631 C C . LYS A 1 218 ? -2.994 67.506 14.685 1.00 34.87 218 LYS A C 1
ATOM 1632 O O . LYS A 1 218 ? -2.606 67.133 13.572 1.00 33.56 218 LYS A O 1
ATOM 1638 N N . GLY A 1 219 ? -2.397 68.476 15.379 1.00 38.54 219 GLY A N 1
ATOM 1639 C CA . GLY A 1 219 ? -1.109 69.056 14.984 1.00 43.74 219 GLY A CA 1
ATOM 1640 C C . GLY A 1 219 ? -1.188 70.107 13.895 1.00 51.69 219 GLY A C 1
ATOM 1641 O O . GLY A 1 219 ? -0.711 71.232 14.077 1.00 56.70 219 GLY A O 1
ATOM 1642 N N . ASN A 1 220 ? -1.783 69.726 12.764 1.00 50.26 220 ASN A N 1
ATOM 1643 C CA . ASN A 1 220 ? -1.972 70.605 11.606 1.00 48.57 220 ASN A CA 1
ATOM 1644 C C . ASN A 1 220 ? -2.912 71.761 11.935 1.00 42.18 220 ASN A C 1
ATOM 1645 O O . ASN A 1 220 ? -3.866 71.590 12.701 1.00 41.85 220 ASN A O 1
ATOM 1650 N N . ASN A 1 221 ? -2.622 72.929 11.356 1.00 40.29 221 ASN A N 1
ATOM 1651 C CA . ASN A 1 221 ? -3.423 74.145 11.535 1.00 36.37 221 ASN A CA 1
ATOM 1652 C C . ASN A 1 221 ? -4.876 73.901 11.120 1.00 31.87 221 ASN A C 1
ATOM 1653 O O . ASN A 1 221 ? -5.141 73.466 9.994 1.00 28.68 221 ASN A O 1
ATOM 1658 N N . VAL A 1 222 ? -5.792 74.170 12.050 1.00 28.25 222 VAL A N 1
ATOM 1659 C CA . VAL A 1 222 ? -7.230 73.912 11.881 1.00 26.35 222 VAL A CA 1
ATOM 1660 C C . VAL A 1 222 ? -7.825 74.680 10.694 1.00 26.13 222 VAL A C 1
ATOM 1661 O O . VAL A 1 222 ? -8.560 74.098 9.892 1.00 22.85 222 VAL A O 1
ATOM 1665 N N . GLU A 1 223 ? -7.489 75.967 10.578 1.00 25.00 223 GLU A N 1
ATOM 1666 C CA . GLU A 1 223 ? -7.977 76.803 9.474 1.00 23.16 223 GLU A CA 1
ATOM 1667 C C . GLU A 1 223 ? -7.512 76.287 8.105 1.00 21.54 223 GLU A C 1
ATOM 1668 O O . GLU A 1 223 ? -8.298 76.269 7.159 1.00 21.48 223 GLU A O 1
ATOM 1674 N N . GLU A 1 224 ? -6.252 75.856 8.018 1.00 21.09 224 GLU A N 1
ATOM 1675 C CA . GLU A 1 224 ? -5.718 75.237 6.797 1.00 25.33 224 GLU A CA 1
ATOM 1676 C C . GLU A 1 224 ? -6.491 73.972 6.403 1.00 21.90 224 GLU A C 1
ATOM 1677 O O . GLU A 1 224 ? -6.798 73.769 5.226 1.00 22.69 224 GLU A O 1
ATOM 1683 N N . GLN A 1 225 ? -6.812 73.144 7.397 1.00 20.95 225 GLN A N 1
ATOM 1684 C CA . GLN A 1 225 ? -7.659 71.964 7.199 1.00 20.11 225 GLN A CA 1
ATOM 1685 C C . GLN A 1 225 ? -9.042 72.352 6.684 1.00 20.23 225 GLN A C 1
ATOM 1686 O O . GLN A 1 225 ? -9.535 71.759 5.718 1.00 18.83 225 GLN A O 1
ATOM 1692 N N . LEU A 1 226 ? -9.652 73.348 7.329 1.00 19.11 226 LEU A N 1
ATOM 1693 C CA . LEU A 1 226 ? -10.979 73.839 6.944 1.00 19.46 226 LEU A CA 1
ATOM 1694 C C . LEU A 1 226 ? -10.993 74.419 5.529 1.00 20.18 226 LEU A C 1
ATOM 1695 O O . LEU A 1 226 ? -11.951 74.201 4.787 1.00 18.48 226 LEU A O 1
ATOM 1700 N N . LYS A 1 227 ? -9.915 75.117 5.159 1.00 20.15 227 LYS A N 1
ATOM 1701 C CA . LYS A 1 227 ? -9.720 75.634 3.796 1.00 20.61 227 LYS A CA 1
ATOM 1702 C C . LYS A 1 227 ? -9.819 74.561 2.710 1.00 19.69 227 LYS A C 1
ATOM 1703 O O . LYS A 1 227 ? -10.535 74.756 1.729 1.00 18.39 227 LYS A O 1
ATOM 1709 N N . LEU A 1 228 ? -9.118 73.436 2.885 1.00 20.18 228 LEU A N 1
ATOM 1710 C CA . LEU A 1 228 ? -9.162 72.359 1.882 1.00 21.94 228 LEU A CA 1
ATOM 1711 C C . LEU A 1 228 ? -10.532 71.680 1.810 1.00 19.04 228 LEU A C 1
ATOM 1712 O O . LEU A 1 228 ? -10.952 71.253 0.735 1.00 19.83 228 LEU A O 1
ATOM 1717 N N . LEU A 1 229 ? -11.215 71.599 2.951 1.00 18.06 229 LEU A N 1
ATOM 1718 C CA . LEU A 1 229 ? -12.565 71.030 3.012 1.00 16.76 229 LEU A CA 1
ATOM 1719 C C . LEU A 1 229 ? -13.609 71.934 2.348 1.00 16.90 229 LEU A C 1
ATOM 1720 O O . LEU A 1 229 ? -14.431 71.451 1.569 1.00 16.28 229 LEU A O 1
ATOM 1725 N N . ARG A 1 230 ? -13.555 73.236 2.642 1.00 17.03 230 ARG A N 1
ATOM 1726 C CA . ARG A 1 230 ? -14.422 74.235 1.991 1.00 18.29 230 ARG A CA 1
ATOM 1727 C C . ARG A 1 230 ? -14.266 74.235 0.463 1.00 19.22 230 ARG A C 1
ATOM 1728 O O . ARG A 1 230 ? -15.256 74.356 -0.268 1.00 19.74 230 ARG A O 1
ATOM 1736 N N . ALA A 1 231 ? -13.024 74.085 -0.001 1.00 20.13 231 ALA A N 1
ATOM 1737 C CA . ALA A 1 231 ? -12.680 74.164 -1.425 1.00 21.69 231 ALA A CA 1
ATOM 1738 C C . ALA A 1 231 ? -12.826 72.841 -2.185 1.00 20.75 231 ALA A C 1
ATOM 1739 O O . ALA A 1 231 ? -12.691 72.817 -3.416 1.00 21.33 231 ALA A O 1
ATOM 1741 N N . LYS A 1 232 ? -13.094 71.757 -1.451 1.00 19.12 232 LYS A N 1
ATOM 1742 C CA . LYS A 1 232 ? -13.194 70.391 -2.005 1.00 19.05 232 LYS A CA 1
ATOM 1743 C C . LYS A 1 232 ? -11.945 69.983 -2.806 1.00 19.89 232 LYS A C 1
ATOM 1744 O O . LYS A 1 232 ? -12.015 69.748 -4.021 1.00 21.61 232 LYS A O 1
ATOM 1750 N N . ASP A 1 233 ? -10.815 69.908 -2.103 1.00 18.53 233 ASP A N 1
ATOM 1751 C CA . ASP A 1 233 ? -9.518 69.550 -2.682 1.00 19.05 233 ASP A CA 1
ATOM 1752 C C . ASP A 1 233 ? -9.463 68.068 -3.074 1.00 18.70 233 ASP A C 1
ATOM 1753 O O . ASP A 1 233 ? -9.391 67.188 -2.214 1.00 20.40 233 ASP A O 1
ATOM 1758 N N . THR A 1 234 ? -9.479 67.821 -4.383 1.00 17.25 234 THR A N 1
ATOM 1759 C CA . THR A 1 234 ? -9.527 66.466 -4.949 1.00 18.04 234 THR A CA 1
ATOM 1760 C C . THR A 1 234 ? -8.144 65.898 -5.323 1.00 17.41 234 THR A C 1
ATOM 1761 O O . THR A 1 234 ? -8.056 64.822 -5.917 1.00 17.10 234 THR A O 1
ATOM 1765 N N . SER A 1 235 ? -7.078 66.621 -4.968 1.00 17.77 235 SER A N 1
ATOM 1766 C CA . SER A 1 235 ? -5.697 66.156 -5.176 1.00 17.81 235 SER A CA 1
ATOM 1767 C C . SER A 1 235 ? -5.222 65.194 -4.076 1.00 17.54 235 SER A C 1
ATOM 1768 O O . SER A 1 235 ? -4.109 64.661 -4.146 1.00 17.31 235 SER A O 1
ATOM 1771 N N . ILE A 1 236 ? -6.071 64.975 -3.072 1.00 15.95 236 ILE A N 1
ATOM 1772 C CA . ILE A 1 236 ? -5.741 64.117 -1.932 1.00 17.41 236 ILE A CA 1
ATOM 1773 C C . ILE A 1 236 ? -6.262 62.701 -2.203 1.00 16.81 236 ILE A C 1
ATOM 1774 O O . ILE A 1 236 ? -7.437 62.526 -2.530 1.00 16.31 236 ILE A O 1
ATOM 1779 N N . SER A 1 237 ? -5.380 61.708 -2.064 1.00 15.29 237 SER A N 1
ATOM 1780 C CA . SER A 1 237 ? -5.715 60.300 -2.326 1.00 15.46 237 SER A CA 1
ATOM 1781 C C . SER A 1 237 ? -6.771 59.754 -1.361 1.00 14.64 237 SER A C 1
ATOM 1782 O O . SER A 1 237 ? -7.750 59.150 -1.793 1.00 15.12 237 SER A O 1
ATOM 1785 N N . LYS A 1 238 ? -6.552 59.972 -0.067 1.00 15.02 238 LYS A N 1
ATOM 1786 C CA . LYS A 1 238 ? -7.458 59.531 0.990 1.00 15.51 238 LYS A CA 1
ATOM 1787 C C . LYS A 1 238 ? -7.624 60.697 1.963 1.00 15.97 238 LYS A C 1
ATOM 1788 O O . LYS A 1 238 ? -6.670 61.091 2.646 1.00 15.37 238 LYS A O 1
ATOM 1794 N N . ILE A 1 239 ? -8.831 61.255 2.003 1.00 15.38 239 ILE A N 1
ATOM 1795 C CA . ILE A 1 239 ? -9.115 62.421 2.839 1.00 14.80 239 ILE A CA 1
ATOM 1796 C C . ILE A 1 239 ? -9.396 61.941 4.255 1.00 13.30 239 ILE A C 1
ATOM 1797 O O . ILE A 1 239 ? -10.441 61.342 4.519 1.00 13.35 239 ILE A O 1
ATOM 1802 N N . GLN A 1 240 ? -8.452 62.212 5.159 1.00 13.07 240 GLN A N 1
ATOM 1803 C CA . GLN A 1 240 ? -8.550 61.760 6.553 1.00 13.30 240 GLN A CA 1
ATOM 1804 C C . GLN A 1 240 ? -9.756 62.356 7.285 1.00 12.67 240 GLN A C 1
ATOM 1805 O O . GLN A 1 240 ? -10.311 61.727 8.178 1.00 12.72 240 GLN A O 1
ATOM 1811 N N . HIS A 1 241 ? -10.178 63.552 6.873 1.00 12.43 241 HIS A N 1
ATOM 1812 C CA . HIS A 1 241 ? -11.365 64.205 7.440 1.00 12.65 241 HIS A CA 1
ATOM 1813 C C . HIS A 1 241 ? -12.663 63.458 7.119 1.00 12.33 241 HIS A C 1
ATOM 1814 O O . HIS A 1 241 ? -13.680 63.663 7.787 1.00 12.15 241 HIS A O 1
ATOM 1821 N N . LEU A 1 242 ? -12.600 62.587 6.112 1.00 11.62 242 LEU A N 1
ATOM 1822 C CA . LEU A 1 242 ? -13.717 61.727 5.713 1.00 12.33 242 LEU A CA 1
ATOM 1823 C C . LEU A 1 242 ? -13.469 60.243 6.007 1.00 13.17 242 LEU A C 1
ATOM 1824 O O . LEU A 1 242 ? -14.421 59.485 6.215 1.00 12.30 242 LEU A O 1
ATOM 1829 N N . SER A 1 243 ? -12.199 59.836 6.033 1.00 12.61 243 SER A N 1
ATOM 1830 C CA . SER A 1 243 ? -11.838 58.409 6.079 1.00 12.99 243 SER A CA 1
ATOM 1831 C C . SER A 1 243 ? -11.015 57.987 7.303 1.00 12.65 243 SER A C 1
ATOM 1832 O O . SER A 1 243 ? -10.778 56.795 7.514 1.00 13.50 243 SER A O 1
ATOM 1835 N N . GLY A 1 244 ? -10.577 58.959 8.099 1.00 14.03 244 GLY A N 1
ATOM 1836 C CA . GLY A 1 244 ? -9.708 58.691 9.248 1.00 13.35 244 GLY A CA 1
ATOM 1837 C C . GLY A 1 244 ? -10.344 57.899 10.374 1.00 13.93 244 GLY A C 1
ATOM 1838 O O . GLY A 1 244 ? -11.563 57.695 10.404 1.00 14.02 244 GLY A O 1
ATOM 1839 N N . ARG A 1 245 ? -9.509 57.440 11.303 1.00 13.94 245 ARG A N 1
ATOM 1840 C CA . ARG A 1 245 ? -9.997 56.710 12.472 1.00 14.19 245 ARG A CA 1
ATOM 1841 C C . ARG A 1 245 ? -9.532 57.393 13.756 1.00 15.97 245 ARG A C 1
ATOM 1842 O O . ARG A 1 245 ? -10.079 58.438 14.120 1.00 15.36 245 ARG A O 1
ATOM 1850 N N . LYS A 1 246 ? -8.517 56.828 14.417 1.00 16.22 246 LYS A N 1
ATOM 1851 C CA . LYS A 1 246 ? -7.931 57.414 15.633 1.00 16.95 246 LYS A CA 1
ATOM 1852 C C . LYS A 1 246 ? -7.409 58.832 15.440 1.00 16.39 246 LYS A C 1
ATOM 1853 O O . LYS A 1 246 ? -7.516 59.648 16.352 1.00 17.28 246 LYS A O 1
ATOM 1859 N N . ASN A 1 247 ? -6.861 59.113 14.254 1.00 16.19 247 ASN A N 1
ATOM 1860 C CA . ASN A 1 247 ? -6.280 60.423 13.934 1.00 16.30 247 ASN A CA 1
ATOM 1861 C C . ASN A 1 247 ? -7.293 61.580 13.890 1.00 15.57 247 ASN A C 1
ATOM 1862 O O . ASN A 1 247 ? -6.901 62.750 13.936 1.00 15.12 247 ASN A O 1
ATOM 1867 N N . VAL A 1 248 ? -8.584 61.248 13.799 1.00 14.68 248 VAL A N 1
ATOM 1868 C CA . VAL A 1 248 ? -9.657 62.257 13.748 1.00 14.06 248 VAL A CA 1
ATOM 1869 C C . VAL A 1 248 ? -10.735 62.075 14.838 1.00 14.77 248 VAL A C 1
ATOM 1870 O O . VAL A 1 248 ? -11.801 62.698 14.780 1.00 14.18 248 VAL A O 1
ATOM 1874 N N . TRP A 1 249 ? -10.440 61.229 15.825 1.00 15.86 249 TRP A N 1
ATOM 1875 C CA . TRP A 1 249 ? -11.364 60.908 16.918 1.00 17.51 249 TRP A CA 1
ATOM 1876 C C . TRP A 1 249 ? -11.572 62.073 17.897 1.00 18.25 249 TRP A C 1
ATOM 1877 O O . TRP A 1 249 ? -12.712 62.394 18.244 1.00 16.55 249 TRP A O 1
ATOM 1888 N N . ASP A 1 250 ? -10.472 62.695 18.330 1.00 19.47 250 ASP A N 1
ATOM 1889 C CA . ASP A 1 250 ? -10.503 63.776 19.329 1.00 21.80 250 ASP A CA 1
ATOM 1890 C C . ASP A 1 250 ? -10.694 65.145 18.684 1.00 19.70 250 ASP A C 1
ATOM 1891 O O . ASP A 1 250 ? -10.330 65.339 17.523 1.00 18.98 250 ASP A O 1
ATOM 1896 N N . ILE A 1 251 ? -11.249 66.097 19.437 1.00 20.52 251 ILE A N 1
ATOM 1897 C CA . ILE A 1 251 ? -11.178 67.508 19.041 1.00 21.20 251 ILE A CA 1
ATOM 1898 C C . ILE A 1 251 ? -9.698 67.905 19.116 1.00 23.98 251 ILE A C 1
ATOM 1899 O O . ILE A 1 251 ? -9.056 67.656 20.142 1.00 24.77 251 ILE A O 1
ATOM 1904 N N . PRO A 1 252 ? -9.146 68.487 18.025 1.00 26.12 252 PRO A N 1
ATOM 1905 C CA . PRO A 1 252 ? -7.734 68.889 18.029 1.00 29.79 252 PRO A CA 1
ATOM 1906 C C . PRO A 1 252 ? -7.424 70.092 18.931 1.00 34.21 252 PRO A C 1
ATOM 1907 O O . PRO A 1 252 ? -8.337 70.726 19.472 1.00 29.46 252 PRO A O 1
ATOM 1911 N N . GLN A 1 253 ? -6.123 70.361 19.065 1.00 40.31 253 GLN A N 1
ATOM 1912 C CA . GLN A 1 253 ? -5.516 71.432 19.870 1.00 46.20 253 GLN A CA 1
ATOM 1913 C C . GLN A 1 253 ? -6.286 72.769 19.920 1.00 45.38 253 GLN A C 1
ATOM 1914 O O . GLN A 1 253 ? -6.775 73.162 20.984 1.00 45.03 253 GLN A O 1
ATOM 1920 N N . GLU A 1 254 ? -6.408 73.432 18.767 1.00 44.18 254 GLU A N 1
ATOM 1921 C CA . GLU A 1 254 ? -6.914 74.812 18.662 1.00 45.09 254 GLU A CA 1
ATOM 1922 C C . GLU A 1 254 ? -8.408 75.004 18.958 1.00 44.92 254 GLU A C 1
ATOM 1923 O O . GLU A 1 254 ? -8.859 76.141 19.150 1.00 43.47 254 GLU A O 1
ATOM 1929 N N . LEU A 1 255 ? -9.163 73.905 18.998 1.00 38.76 255 LEU A N 1
ATOM 1930 C CA . LEU A 1 255 ? -10.622 73.962 19.141 1.00 35.14 255 LEU A CA 1
ATOM 1931 C C . LEU A 1 255 ? -11.173 73.388 20.449 1.00 32.00 255 LEU A C 1
ATOM 1932 O O . LEU A 1 255 ? -12.369 73.517 20.719 1.00 31.59 255 LEU A O 1
ATOM 1937 N N . ASP A 1 256 ? -10.306 72.769 21.250 1.00 33.02 256 ASP A N 1
ATOM 1938 C CA . ASP A 1 256 ? -10.705 72.090 22.490 1.00 36.14 256 ASP A CA 1
ATOM 1939 C C . ASP A 1 256 ? -10.793 73.070 23.678 1.00 37.11 256 ASP A C 1
ATOM 1940 O O . ASP A 1 256 ? -10.198 72.844 24.739 1.00 37.87 256 ASP A O 1
ATOM 1945 N N . ASP A 1 257 ? -11.551 74.151 23.488 1.00 36.63 257 ASP A N 1
ATOM 1946 C CA . ASP A 1 257 ? -11.667 75.224 24.488 1.00 37.07 257 ASP A CA 1
ATOM 1947 C C . ASP A 1 257 ? -13.111 75.493 24.946 1.00 34.88 257 ASP A C 1
ATOM 1948 O O . ASP A 1 257 ? -13.428 76.584 25.442 1.00 35.28 257 ASP A O 1
ATOM 1953 N N . LYS A 1 258 ? -13.966 74.482 24.764 1.00 31.55 258 LYS A N 1
ATOM 1954 C CA . LYS A 1 258 ? -15.388 74.490 25.167 1.00 27.95 258 LYS A CA 1
ATOM 1955 C C . LYS A 1 258 ? -16.251 75.578 24.499 1.00 25.58 258 LYS A C 1
ATOM 1956 O O . LYS A 1 258 ? -17.303 75.963 25.023 1.00 24.99 258 LYS A O 1
ATOM 1962 N N . HIS A 1 259 ? -15.801 76.054 23.339 1.00 22.29 259 HIS A N 1
ATOM 1963 C CA . HIS A 1 259 ? -16.568 76.997 22.521 1.00 21.76 259 HIS A CA 1
ATOM 1964 C C . HIS A 1 259 ? -16.955 76.416 21.160 1.00 18.67 259 HIS A C 1
ATOM 1965 O O . HIS A 1 259 ? -17.635 77.078 20.370 1.00 18.36 259 HIS A O 1
ATOM 1972 N N . THR A 1 260 ? -16.529 75.178 20.897 1.00 19.38 260 THR A N 1
ATOM 1973 C CA . THR A 1 260 ? -16.746 74.544 19.596 1.00 17.52 260 THR A CA 1
ATOM 1974 C C . THR A 1 260 ? -17.250 73.110 19.735 1.00 17.42 260 THR A C 1
ATOM 1975 O O . THR A 1 260 ? -16.580 72.252 20.309 1.00 17.38 260 THR A O 1
ATOM 1979 N N . VAL A 1 261 ? -18.449 72.879 19.209 1.00 16.18 261 VAL A N 1
ATOM 1980 C CA . VAL A 1 261 ? -18.990 71.530 19.043 1.00 16.30 261 VAL A CA 1
ATOM 1981 C C . VAL A 1 261 ? -18.399 70.965 17.750 1.00 15.10 261 VAL A C 1
ATOM 1982 O O . VAL A 1 261 ? -18.459 71.609 16.703 1.00 14.42 261 VAL A O 1
ATOM 1986 N N . VAL A 1 262 ? -17.802 69.777 17.832 1.00 14.50 262 VAL A N 1
ATOM 1987 C CA . VAL A 1 262 ? -17.287 69.096 16.640 1.00 14.29 262 VAL A CA 1
ATOM 1988 C C . VAL A 1 262 ? -18.060 67.785 16.506 1.00 13.83 262 VAL A C 1
ATOM 1989 O O . VAL A 1 262 ? -17.901 66.870 17.324 1.00 13.65 262 VAL A O 1
ATOM 1993 N N . VAL A 1 263 ? -18.911 67.726 15.483 1.00 12.91 263 VAL A N 1
ATOM 1994 C CA . VAL A 1 263 ? -19.813 66.586 15.286 1.00 12.10 263 VAL A CA 1
ATOM 1995 C C . VAL A 1 263 ? -19.436 65.782 14.034 1.00 11.51 263 VAL A C 1
ATOM 1996 O O . VAL A 1 263 ? -19.171 66.347 12.972 1.00 10.21 263 VAL A O 1
ATOM 2000 N N . SER A 1 264 ? -19.405 64.460 14.198 1.00 10.97 264 SER A N 1
ATOM 2001 C CA . SER A 1 264 ? -19.062 63.531 13.132 1.00 11.13 264 SER A CA 1
ATOM 2002 C C . SER A 1 264 ? -19.969 62.313 13.165 1.00 11.47 264 SER A C 1
ATOM 2003 O O . SER A 1 264 ? -20.656 62.076 14.159 1.00 11.39 264 SER A O 1
ATOM 2006 N N . GLY A 1 265 ? -19.970 61.558 12.065 1.00 11.39 265 GLY A N 1
ATOM 2007 C CA . GLY A 1 265 ? -20.556 60.213 12.028 1.00 11.18 265 GLY A CA 1
ATOM 2008 C C . GLY A 1 265 ? -19.398 59.240 11.916 1.00 11.55 265 GLY A C 1
ATOM 2009 O O . GLY A 1 265 ? -18.480 59.270 12.748 1.00 11.54 265 GLY A O 1
ATOM 2010 N N . HIS A 1 266 ? -19.458 58.374 10.897 1.00 11.91 266 HIS A N 1
ATOM 2011 C CA . HIS A 1 266 ? -18.304 57.597 10.389 1.00 11.87 266 HIS A CA 1
ATOM 2012 C C . HIS A 1 266 ? -17.759 56.441 11.234 1.00 12.40 266 HIS A C 1
ATOM 2013 O O . HIS A 1 266 ? -17.526 55.348 10.710 1.00 12.39 266 HIS A O 1
ATOM 2020 N N . HIS A 1 267 ? -17.540 56.682 12.523 1.00 12.73 267 HIS A N 1
ATOM 2021 C CA . HIS A 1 267 ? -16.708 55.787 13.336 1.00 13.42 267 HIS A CA 1
ATOM 2022 C C . HIS A 1 267 ? -17.346 54.456 13.765 1.00 13.60 267 HIS A C 1
ATOM 2023 O O . HIS A 1 267 ? -16.665 53.606 14.337 1.00 13.13 267 HIS A O 1
ATOM 2030 N N . GLY A 1 268 ? -18.635 54.272 13.484 1.00 14.96 268 GLY A N 1
ATOM 2031 C CA . GLY A 1 268 ? -19.329 53.023 13.831 1.00 16.38 268 GLY A CA 1
ATOM 2032 C C . GLY A 1 268 ? -19.603 52.888 15.318 1.00 17.40 268 GLY A C 1
ATOM 2033 O O . GLY A 1 268 ? -19.828 51.788 15.823 1.00 16.63 268 GLY A O 1
ATOM 2034 N N . LYS A 1 269 ? -19.581 54.024 16.011 1.00 16.21 269 LYS A N 1
ATOM 2035 C CA . LYS A 1 269 ? -19.855 54.111 17.437 1.00 17.77 269 LYS A CA 1
ATOM 2036 C C . LYS A 1 269 ? -20.668 55.360 17.719 1.00 15.74 269 LYS A C 1
ATOM 2037 O O . LYS A 1 269 ? -20.537 56.368 17.021 1.00 14.27 269 LYS A O 1
ATOM 2043 N N . LEU A 1 270 ? -21.520 55.272 18.736 1.00 15.51 270 LEU A N 1
ATOM 2044 C CA . LEU A 1 270 ? -22.133 56.444 19.332 1.00 16.28 270 LEU A CA 1
ATOM 2045 C C . LEU A 1 270 ? -21.276 56.839 20.526 1.00 17.85 270 LEU A C 1
ATOM 2046 O O . LEU A 1 270 ? -21.148 56.079 21.489 1.00 18.81 270 LEU A O 1
ATOM 2051 N N . HIS A 1 271 ? -20.676 58.022 20.448 1.00 17.31 271 HIS A N 1
ATOM 2052 C CA . HIS A 1 271 ? -19.728 58.472 21.466 1.00 20.10 271 HIS A CA 1
ATOM 2053 C C . HIS A 1 271 ? -19.894 59.960 21.730 1.00 19.64 271 HIS A C 1
ATOM 2054 O O . HIS A 1 271 ? -19.681 60.785 20.837 1.00 18.04 271 HIS A O 1
ATOM 2061 N N . ILE A 1 272 ? -20.285 60.279 22.961 1.00 19.36 272 ILE A N 1
ATOM 2062 C CA . ILE A 1 272 ? -20.452 61.660 23.411 1.00 21.55 272 ILE A CA 1
ATOM 2063 C C . ILE A 1 272 ? -19.419 61.950 24.492 1.00 21.83 272 ILE A C 1
ATOM 2064 O O . ILE A 1 272 ? -19.398 61.290 25.536 1.00 22.14 272 ILE A O 1
ATOM 2069 N N . ASP A 1 273 ? -18.556 62.927 24.225 1.00 21.12 273 ASP A N 1
ATOM 2070 C CA . ASP A 1 273 ? -17.568 63.379 25.200 1.00 22.83 273 ASP A CA 1
ATOM 2071 C C . ASP A 1 273 ? -17.494 64.899 25.175 1.00 22.53 273 ASP A C 1
ATOM 2072 O O . ASP A 1 273 ? -16.721 65.485 24.408 1.00 20.78 273 ASP A O 1
ATOM 2077 N N . GLY A 1 274 ? -18.316 65.516 26.025 1.00 23.70 274 GLY A N 1
ATOM 2078 C CA . GLY A 1 274 ? -18.448 66.967 26.093 1.00 23.86 274 GLY A CA 1
ATOM 2079 C C . GLY A 1 274 ? -18.880 67.540 24.758 1.00 22.31 274 GLY A C 1
ATOM 2080 O O . GLY A 1 274 ? -19.973 67.243 24.271 1.00 23.13 274 GLY A O 1
ATOM 2081 N N . MET A 1 275 ? -17.989 68.329 24.163 1.00 20.50 275 MET A N 1
ATOM 2082 C CA . MET A 1 275 ? -18.234 69.007 22.886 1.00 21.56 275 MET A CA 1
ATOM 2083 C C . MET A 1 275 ? -17.980 68.113 21.665 1.00 19.19 275 MET A C 1
ATOM 2084 O O . MET A 1 275 ? -18.304 68.501 20.535 1.00 18.24 275 MET A O 1
ATOM 2089 N N . ARG A 1 276 ? -17.388 66.938 21.890 1.00 16.21 276 ARG A N 1
ATOM 2090 C CA . ARG A 1 276 ? -17.137 65.976 20.814 1.00 15.54 276 ARG A CA 1
ATOM 2091 C C . ARG A 1 276 ? -18.295 64.998 20.704 1.00 14.15 276 ARG A C 1
ATOM 2092 O O . ARG A 1 276 ? -18.555 64.208 21.623 1.00 13.69 276 ARG A O 1
ATOM 2100 N N . LEU A 1 277 ? -18.977 65.068 19.565 1.00 12.77 277 LEU A N 1
ATOM 2101 C CA . LEU A 1 277 ? -20.165 64.269 19.298 1.00 12.59 277 LEU A CA 1
ATOM 2102 C C . LEU A 1 277 ? -19.902 63.362 18.102 1.00 12.72 277 LEU A C 1
ATOM 2103 O O . LEU A 1 277 ? -19.759 63.835 16.976 1.00 12.62 277 LEU A O 1
ATOM 2108 N N . ILE A 1 278 ? -19.800 62.062 18.363 1.00 12.06 278 ILE A N 1
ATOM 2109 C CA . ILE A 1 278 ? -19.629 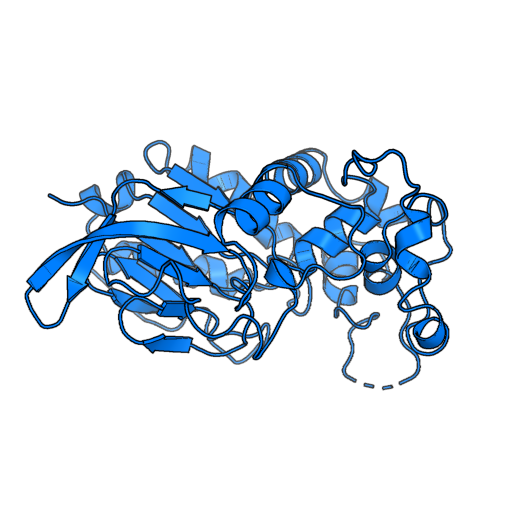61.073 17.300 1.00 12.33 278 ILE A CA 1
ATOM 2110 C C . ILE A 1 278 ? -20.927 60.275 17.252 1.00 12.95 278 ILE A C 1
ATOM 2111 O O . ILE A 1 278 ? -21.270 59.555 18.200 1.00 12.45 278 ILE A O 1
ATOM 2116 N N . ILE A 1 279 ? -21.658 60.454 16.153 1.00 12.80 279 ILE A N 1
ATOM 2117 C CA . ILE A 1 279 ? -23.021 59.940 16.011 1.00 13.36 279 ILE A CA 1
ATOM 2118 C C . ILE A 1 279 ? -23.045 58.958 14.847 1.00 13.55 279 ILE A C 1
ATOM 2119 O O . ILE A 1 279 ? -23.362 59.325 13.717 1.00 14.51 279 ILE A O 1
ATOM 2124 N N . ASP A 1 280 ? -22.660 57.715 15.123 1.00 13.18 280 ASP A N 1
ATOM 2125 C CA . ASP A 1 280 ? -22.737 56.650 14.130 1.00 13.14 280 ASP A CA 1
ATOM 2126 C C . ASP A 1 280 ? -22.963 55.319 14.830 1.00 13.53 280 ASP A C 1
ATOM 2127 O O . ASP A 1 280 ? -22.112 54.433 14.794 1.00 13.25 280 ASP A O 1
ATOM 2132 N N . GLU A 1 281 ? -24.121 55.184 15.467 1.00 12.98 281 GLU A N 1
ATOM 2133 C CA . GLU A 1 281 ? -24.465 53.922 16.126 1.00 14.79 281 GLU A CA 1
ATOM 2134 C C . GLU A 1 281 ? -24.648 52.785 15.114 1.00 15.45 281 GLU A C 1
ATOM 2135 O O . GLU A 1 281 ? -24.301 51.639 15.399 1.00 16.08 281 GLU A O 1
ATOM 2141 N N . GLY A 1 282 ? -25.173 53.125 13.937 1.00 15.65 282 GLY A N 1
ATOM 2142 C CA . GLY A 1 282 ? -25.469 52.156 12.878 1.00 14.65 282 GLY A CA 1
ATOM 2143 C C . GLY A 1 282 ? -24.287 51.439 12.262 1.00 14.23 282 GLY A C 1
ATOM 2144 O O . GLY A 1 282 ? -24.309 50.212 12.133 1.00 14.03 282 GLY A O 1
ATOM 2145 N N . GLY A 1 283 ? -23.272 52.206 11.860 1.00 14.10 283 GLY A N 1
ATOM 2146 C CA . GLY A 1 283 ? -22.081 51.666 11.188 1.00 12.45 283 GLY A CA 1
ATOM 2147 C C . GLY A 1 283 ? -22.348 50.971 9.861 1.00 13.77 283 GLY A C 1
ATOM 2148 O O . GLY A 1 283 ? -21.494 50.232 9.359 1.00 15.28 283 GLY A O 1
ATOM 2149 N N . GLY A 1 284 ? -23.535 51.202 9.298 1.00 13.68 284 GLY A N 1
ATOM 2150 C CA . GLY A 1 284 ? -23.992 50.507 8.097 1.00 14.36 284 GLY A CA 1
ATOM 2151 C C . GLY A 1 284 ? -24.400 49.057 8.309 1.00 15.06 284 GLY A C 1
ATOM 2152 O O . GLY A 1 284 ? -24.580 48.325 7.340 1.00 16.05 284 GLY A O 1
ATOM 2153 N N . PHE A 1 285 ? -24.545 48.643 9.568 1.00 16.45 285 PHE A N 1
ATOM 2154 C CA . PHE A 1 285 ? -24.995 47.284 9.893 1.00 16.78 285 PHE A CA 1
ATOM 2155 C C . PHE A 1 285 ? -26.521 47.174 9.813 1.00 16.43 285 PHE A C 1
ATOM 2156 O O . PHE A 1 285 ? -27.223 48.083 10.257 1.00 15.31 285 PHE A O 1
ATOM 2164 N N . PRO A 1 286 ? -27.046 46.060 9.245 1.00 16.03 286 PRO A N 1
ATOM 2165 C CA . PRO A 1 286 ? -28.505 45.940 9.082 1.00 16.02 286 PRO A CA 1
ATOM 2166 C C . PRO A 1 286 ? -29.277 45.811 10.397 1.00 16.04 286 PRO A C 1
ATOM 2167 O O . PRO A 1 286 ? -30.464 46.151 10.451 1.00 14.25 286 PRO A O 1
ATOM 2171 N N . ASP A 1 287 ? -28.582 45.348 11.435 1.00 15.34 287 ASP A N 1
ATOM 2172 C CA . ASP A 1 287 ? -29.169 45.018 12.733 1.00 16.95 287 ASP A CA 1
ATOM 2173 C C . ASP A 1 287 ? -28.870 46.050 13.829 1.00 16.96 287 ASP A C 1
ATOM 2174 O O . ASP A 1 287 ? -29.156 45.818 15.009 1.00 16.11 287 ASP A O 1
ATOM 2179 N N . LYS A 1 288 ? -28.305 47.192 13.431 1.00 14.70 288 LYS A N 1
ATOM 2180 C CA . LYS A 1 288 ? -27.998 48.277 14.364 1.00 15.15 288 LYS A CA 1
ATOM 2181 C C . LYS A 1 288 ? -28.879 49.502 14.085 1.00 15.66 288 LYS A C 1
ATOM 2182 O O . LYS A 1 288 ? -29.210 49.759 12.928 1.00 15.09 288 LYS A O 1
ATOM 2188 N N . PRO A 1 289 ? -29.266 50.253 15.142 1.00 17.53 289 PRO A N 1
ATOM 2189 C CA . PRO A 1 289 ? -30.073 51.458 14.923 1.00 17.92 289 PRO A CA 1
ATOM 2190 C C . PRO A 1 289 ? -29.283 52.608 14.298 1.00 17.34 289 PRO A C 1
ATOM 2191 O O . PRO A 1 289 ? -28.065 52.695 14.486 1.00 18.03 289 PRO A O 1
ATOM 2195 N N . VAL A 1 290 ? -29.975 53.465 13.552 1.00 15.72 290 VAL A N 1
ATOM 2196 C CA . VAL A 1 290 ? -29.420 54.764 13.157 1.00 14.90 290 VAL A CA 1
ATOM 2197 C C . VAL A 1 290 ? -29.872 55.770 14.216 1.00 14.47 290 VAL A C 1
ATOM 2198 O O . VAL A 1 290 ? -31.067 55.879 14.517 1.00 14.73 290 VAL A O 1
ATOM 2202 N N . ALA A 1 291 ? -28.901 56.469 14.798 1.00 13.89 291 ALA A N 1
ATOM 2203 C CA . ALA A 1 291 ? -29.164 57.462 15.831 1.00 13.16 291 ALA A CA 1
ATOM 2204 C C . ALA A 1 291 ? -28.995 58.889 15.317 1.00 13.18 291 ALA A C 1
ATOM 2205 O O . ALA A 1 291 ? -28.211 59.146 14.396 1.00 13.35 291 ALA A O 1
ATOM 2207 N N . ALA A 1 292 ? -29.760 59.798 15.915 1.00 12.29 292 ALA A N 1
ATOM 2208 C CA . ALA A 1 292 ? -29.544 61.233 15.791 1.00 11.62 292 ALA A CA 1
ATOM 2209 C C . ALA A 1 292 ? -29.382 61.845 17.180 1.00 12.04 292 ALA A C 1
ATOM 2210 O O . ALA A 1 292 ? -29.899 61.308 18.169 1.00 12.20 292 ALA A O 1
ATOM 2212 N N . ILE A 1 293 ? -28.636 62.944 17.246 1.00 11.15 293 ILE A N 1
ATOM 2213 C CA . ILE A 1 293 ? -28.560 63.769 18.451 1.00 12.68 293 ILE A CA 1
ATOM 2214 C C . ILE A 1 293 ? -29.360 65.051 18.215 1.00 12.74 293 ILE A C 1
ATOM 2215 O O . ILE A 1 293 ? -29.333 65.617 17.113 1.00 13.64 293 ILE A O 1
ATOM 2220 N N . VAL A 1 294 ? -30.088 65.474 19.248 1.00 13.87 294 VAL A N 1
ATOM 2221 C CA . VAL A 1 294 ? -30.887 66.696 19.211 1.00 14.83 294 VAL A CA 1
ATOM 2222 C C . VAL A 1 294 ? -30.261 67.691 20.183 1.00 15.60 294 VAL A C 1
ATOM 2223 O O . VAL A 1 294 ? -30.136 67.403 21.373 1.00 15.74 294 VAL A O 1
ATOM 2227 N N . LEU A 1 295 ? -29.869 68.852 19.661 1.00 14.92 295 LEU A N 1
ATOM 2228 C CA . LEU A 1 295 ? -29.350 69.956 20.473 1.00 16.48 295 LEU A CA 1
ATOM 2229 C C . LEU A 1 295 ? -30.467 70.985 20.678 1.00 15.90 295 LEU A C 1
ATOM 2230 O O . LEU A 1 295 ? -31.248 71.209 19.750 1.00 17.61 295 LEU A O 1
ATOM 2235 N N . PRO A 1 296 ? -30.553 71.631 21.851 1.00 18.07 296 PRO A N 1
ATOM 2236 C CA . PRO A 1 296 ? -29.495 71.674 22.883 1.00 17.63 296 PRO A CA 1
ATOM 2237 C C . PRO A 1 296 ? -29.425 70.536 23.906 1.00 18.09 296 PRO A C 1
ATOM 2238 O O . PRO A 1 296 ? -28.385 70.379 24.557 1.00 17.86 296 PRO A O 1
ATOM 2242 N N . SER A 1 297 ? -30.499 69.755 24.042 1.00 18.30 297 SER A N 1
ATOM 2243 C CA . SER A 1 297 ? -30.619 68.748 25.115 1.00 17.39 297 SER A CA 1
ATOM 2244 C C . SER A 1 297 ? -29.581 67.621 25.087 1.00 17.74 297 SER A C 1
ATOM 2245 O O . SER A 1 297 ? -29.295 67.025 26.128 1.00 18.42 297 SER A O 1
ATOM 2248 N N . LYS A 1 298 ? -29.026 67.348 23.901 1.00 15.37 298 LYS A N 1
ATOM 2249 C CA . LYS A 1 298 ? -28.119 66.209 23.636 1.00 16.29 298 LYS A CA 1
ATOM 2250 C C . LYS A 1 298 ? -28.827 64.847 23.720 1.00 15.58 298 LYS A C 1
ATOM 2251 O O . LYS A 1 298 ? -28.175 63.807 23.844 1.00 16.61 298 LYS A O 1
ATOM 2257 N N . LYS A 1 299 ? -30.157 64.856 23.630 1.00 17.85 299 LYS A N 1
ATOM 2258 C CA . LYS A 1 299 ? -30.940 63.618 23.635 1.00 18.72 299 LYS A CA 1
ATOM 2259 C C . LYS A 1 299 ? -30.670 62.816 22.359 1.00 16.92 299 LYS A C 1
ATOM 2260 O O . LYS A 1 299 ? -30.540 63.388 21.273 1.00 16.49 299 LYS A O 1
ATOM 2266 N N . ILE A 1 300 ? -30.563 61.497 22.517 1.00 15.61 300 ILE A N 1
ATOM 2267 C CA . ILE A 1 300 ? -30.335 60.581 21.398 1.00 14.44 300 ILE A CA 1
ATOM 2268 C C . ILE A 1 300 ? -31.665 59.965 20.983 1.00 14.71 300 ILE A C 1
ATOM 2269 O O . ILE A 1 300 ? -32.372 59.377 21.807 1.00 14.84 300 ILE A O 1
ATOM 2274 N N . ILE A 1 301 ? -31.994 60.126 19.705 1.00 13.87 301 ILE A N 1
ATOM 2275 C CA . ILE A 1 301 ? -33.193 59.537 19.112 1.00 13.95 301 ILE A CA 1
ATOM 2276 C C . ILE A 1 301 ? -32.750 58.475 18.115 1.00 13.99 301 ILE A C 1
ATOM 2277 O O . ILE A 1 301 ? -31.820 58.693 17.339 1.00 14.05 301 ILE A O 1
ATOM 2282 N N . ARG A 1 302 ? -33.411 57.321 18.163 1.00 14.50 302 ARG A N 1
ATOM 2283 C CA . ARG A 1 302 ? -33.085 56.189 17.302 1.00 14.68 302 ARG A CA 1
ATOM 2284 C C . ARG A 1 302 ? -34.302 55.807 16.472 1.00 14.34 302 ARG A C 1
ATOM 2285 O O . ARG A 1 302 ? -35.443 56.055 16.880 1.00 14.79 302 ARG A O 1
ATOM 2293 N N . ASP A 1 303 ? -34.060 55.198 15.314 1.00 14.57 303 ASP A N 1
ATOM 2294 C CA . ASP A 1 303 ? -35.144 54.676 14.472 1.00 15.27 303 ASP A CA 1
ATOM 22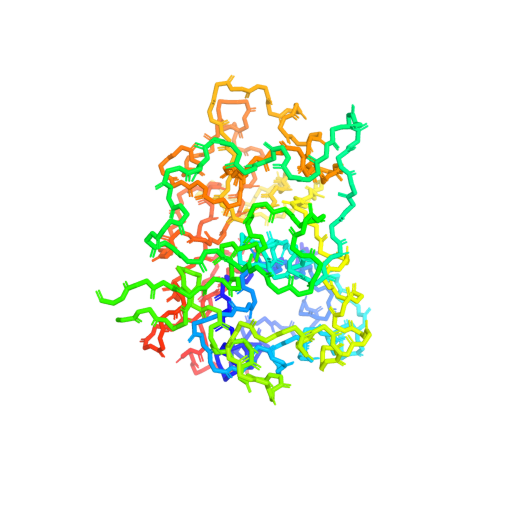95 C C . ASP A 1 303 ? -35.973 53.599 15.192 1.00 15.37 303 ASP A C 1
ATOM 2296 O O . ASP A 1 303 ? -37.158 53.429 14.907 1.00 16.50 303 ASP A O 1
ATOM 2301 N N . THR A 1 304 ? -35.334 52.902 16.132 1.00 15.55 304 THR A N 1
ATOM 2302 C CA . THR A 1 304 ? -35.956 51.821 16.903 1.00 16.40 304 THR A CA 1
ATOM 2303 C C . THR A 1 304 ? -36.799 52.303 18.094 1.00 17.21 304 THR A C 1
ATOM 2304 O O . THR A 1 304 ? -37.458 51.487 18.753 1.00 17.91 304 THR A O 1
ATOM 2308 N N . ASP A 1 305 ? -36.776 53.613 18.368 1.00 16.44 305 ASP A N 1
ATOM 2309 C CA . ASP A 1 305 ? -37.645 54.231 19.385 1.00 17.09 305 ASP A CA 1
ATOM 2310 C C . ASP A 1 305 ? -39.118 54.093 18.998 1.00 18.88 305 ASP A C 1
ATOM 2311 O O . ASP A 1 305 ? -39.443 53.945 17.817 1.00 19.09 305 ASP A O 1
ATOM 2316 N N . ASN A 1 306 ? -39.999 54.148 19.996 1.00 20.70 306 ASN A N 1
ATOM 2317 C CA . ASN A 1 306 ? -41.445 54.159 19.762 1.00 23.29 306 ASN A CA 1
ATOM 2318 C C . ASN A 1 306 ? -42.069 55.340 20.494 1.00 23.00 306 ASN A C 1
ATOM 2319 O O . ASN A 1 306 ? -42.742 55.182 21.516 1.00 25.04 306 ASN A O 1
ATOM 2324 N N . LEU A 1 307 ? -41.828 56.529 19.951 1.00 23.40 307 LEU A N 1
ATOM 2325 C CA . LEU A 1 307 ? -42.187 57.778 20.615 1.00 23.24 307 LEU A CA 1
ATOM 2326 C C . LEU A 1 307 ? -43.557 58.302 20.193 1.00 25.78 307 LEU A C 1
ATOM 2327 O O . LEU A 1 307 ? -44.016 58.046 19.081 1.00 23.82 307 LEU A O 1
ATOM 2332 N N . SER A 1 308 ? -44.202 59.020 21.110 1.00 25.52 308 SER A N 1
ATOM 2333 C CA . SER A 1 308 ? -45.471 59.697 20.853 1.00 26.67 308 SER A CA 1
ATOM 2334 C C . SER A 1 308 ? -45.475 61.063 21.537 1.00 28.52 308 SER A C 1
ATOM 2335 O O . SER A 1 308 ? -44.697 61.298 22.470 1.00 26.04 308 SER A O 1
ATOM 2338 N N . SER A 1 309 ? -46.337 61.963 21.062 1.00 28.48 309 SER A N 1
ATOM 2339 C CA . SER A 1 309 ? -46.492 63.289 21.665 1.00 34.23 309 SER A CA 1
ATOM 2340 C C . SER A 1 309 ? -47.854 63.430 22.343 1.00 37.20 309 SER A C 1
ATOM 2341 O O . SER A 1 309 ? -48.887 63.096 21.758 1.00 33.73 309 SER A O 1
#

B-factor: mean 21.22, std 9.7, range [4.65, 76.88]

Radius of gyration: 18.72 Å; Cα contacts (8 Å, |Δi|>4): 723; chains: 1; bounding box: 47×44×53 Å

Secondary structure (DSSP, 8-state):
-PPPEEEE---TT-HHHHHHHHHHHHHHS-HHHHHT-EEEE-S--SSSSS-HHHHHHHHHHHHHH-TTSEEEEBPPHHHHHHHHHTT-SPPPTTS--GGGGGGGGGGGHHHHT---STTGGG--HHHHHHT-------SSSTT-THHHHHHTTS-TT-TTHHHHS-HHHHHHHHT-BS-EEEEEEEEEETTEEEEEEEEE-SS---SSS-HHHHHHHHHTT-TT-SS-HHHH-SGGGTSPPGGG-SSSEEEEE--SSSEEEETTEEEE-SSTT-TTS--EEEEETTTEEEETT-----

InterPro domains:
  IPR004843 Calcineurin-like, phosphoesterase domain [PF00149] (7-130)
  IPR029052 Metallo-dependent phosphatase-like [G3DSA:3.60.21.10] (1-307)
  IPR029052 Metallo-dependent phosphatase-like [SSF56300] (6-281)
  IPR041768 Tyrosine-protein phosphatase [cd07421] (5-308)